Protein AF-A0A7S2QZK4-F1 (afdb_monomer_lite)

Foldseek 3Di:
DPPPQWDWDAFFLVRDIDIDGPVVDDDCQQCQLVQLVDPPPPQNVSSVNRSVVVLVVLLVVLVVPDDPVVLVVCPVVLPPQDDAPCQAQQNVVVVVVVVVVPDPDDPPPVPPPPPDDDDPDPPVRVPGPGPLNVLSVLVVVSQPLSVLLVCAQPSAQFWKWFQDPVSRHTWIWGFHHADPHLSATWTQTPVRDIDHRHRSSVTSMGGPPPDDDPVNPVPPPVVVVVVVVVVVVVVVVVVVVVVPDDDDPPPWDWDAPPVGHTDTDDD

pLDDT: mean 72.27, std 15.97, range [38.16, 94.12]

Sequence (267 aa):
KLNDEHRLVIFFGGRTFAWKLASDVFPFASFYSEAKKQSVFKSKNKYEAAIEEARAWCTARNLSKPQNPIVVRNIERLFKAPEPCMMCDKCATESVRRALDDRPQTRRNRVLAASKEPPPTAHPLLKSKCAQLKIIELARSGHIGAVLALRKANAVGQRVLVLWHTDAAFYSGTITSFDEHKFVFRVDYDDADVDAEFKPWEETVMLAQDVPSPEANAPSDLKKQHARAALEAQISKHAARRDYDAPPLEKTTMRHDAQGRPIKLHK

Structure (mmCIF, N/CA/C/O backbone):
data_AF-A0A7S2QZK4-F1
#
_entry.id   AF-A0A7S2QZK4-F1
#
loop_
_atom_site.group_PDB
_atom_site.id
_atom_site.type_symbol
_atom_site.label_atom_id
_atom_site.label_alt_id
_atom_site.label_comp_id
_atom_site.label_asym_id
_atom_site.label_entity_id
_atom_site.label_seq_id
_atom_site.pdbx_PDB_ins_code
_atom_site.Cartn_x
_atom_site.Cartn_y
_atom_site.Cartn_z
_atom_site.occupancy
_atom_site.B_iso_or_equiv
_atom_site.auth_seq_id
_atom_site.auth_comp_id
_atom_site.auth_asym_id
_atom_site.auth_atom_id
_atom_site.pdbx_PDB_model_num
ATOM 1 N N . LYS A 1 1 ? 7.794 -4.754 38.023 1.00 47.78 1 LYS A N 1
ATOM 2 C CA . LYS A 1 1 ? 7.580 -5.417 36.714 1.00 47.78 1 LYS A CA 1
ATOM 3 C C . LYS A 1 1 ? 6.322 -4.796 36.130 1.00 47.78 1 LYS A C 1
ATOM 5 O O . LYS A 1 1 ? 5.330 -4.799 36.843 1.00 47.78 1 LYS A O 1
ATOM 10 N N . LEU A 1 2 ? 6.370 -4.163 34.954 1.00 54.19 2 LEU A N 1
ATOM 11 C CA . LEU A 1 2 ? 5.123 -3.775 34.287 1.00 54.19 2 LEU A CA 1
ATOM 12 C C . LEU A 1 2 ? 4.384 -5.074 33.951 1.00 54.19 2 LEU A C 1
ATOM 14 O O . LEU A 1 2 ? 4.971 -5.932 33.299 1.00 54.19 2 LEU A O 1
ATOM 18 N N . ASN A 1 3 ? 3.168 -5.253 34.465 1.00 62.09 3 ASN A N 1
ATOM 19 C CA . ASN A 1 3 ? 2.327 -6.381 34.075 1.00 62.09 3 ASN A CA 1
ATOM 20 C C . ASN A 1 3 ? 1.944 -6.211 32.598 1.00 62.09 3 ASN A C 1
ATOM 22 O O . ASN A 1 3 ? 1.462 -5.144 32.217 1.00 62.09 3 ASN A O 1
ATOM 26 N N . ASP A 1 4 ? 2.096 -7.269 31.797 1.00 73.56 4 ASP A N 1
ATOM 27 C CA . ASP A 1 4 ? 1.698 -7.311 30.375 1.00 73.56 4 ASP A CA 1
ATOM 28 C C . ASP A 1 4 ? 0.183 -7.106 30.153 1.00 73.56 4 ASP A C 1
ATOM 30 O O . ASP A 1 4 ? -0.286 -6.962 29.024 1.00 73.56 4 ASP A O 1
ATOM 34 N N . GLU A 1 5 ? -0.589 -7.059 31.238 1.00 86.56 5 GLU A N 1
ATOM 35 C CA . GLU A 1 5 ? -2.031 -6.826 31.251 1.00 86.56 5 GLU A CA 1
ATOM 36 C C . GLU A 1 5 ? -2.418 -5.404 30.847 1.00 86.56 5 GLU A C 1
ATOM 38 O O . GLU A 1 5 ? -3.540 -5.206 30.393 1.00 86.56 5 GLU A O 1
ATOM 43 N N . HIS A 1 6 ? -1.530 -4.415 31.004 1.00 87.50 6 HIS A N 1
ATOM 44 C CA . HIS A 1 6 ? -1.838 -3.017 30.702 1.00 87.50 6 HIS A CA 1
ATOM 45 C C . HIS A 1 6 ? -0.888 -2.432 29.657 1.00 87.50 6 HIS A C 1
ATOM 47 O O . HIS A 1 6 ? 0.332 -2.558 29.734 1.00 87.50 6 HIS A O 1
ATOM 53 N N . ARG A 1 7 ? -1.460 -1.722 28.685 1.00 86.19 7 ARG A N 1
ATOM 54 C CA . ARG A 1 7 ? -0.743 -1.005 27.632 1.00 86.19 7 ARG A CA 1
ATOM 55 C C . ARG A 1 7 ? -0.966 0.492 27.793 1.00 86.19 7 ARG A C 1
ATOM 57 O O . ARG A 1 7 ? -2.096 0.947 27.974 1.00 86.19 7 ARG A O 1
ATOM 64 N N . LEU A 1 8 ? 0.116 1.261 27.704 1.00 87.69 8 LEU A N 1
ATOM 65 C CA . LEU A 1 8 ? 0.027 2.710 27.569 1.00 87.69 8 LEU A CA 1
ATOM 66 C C . LEU A 1 8 ? -0.458 3.026 26.152 1.00 87.69 8 LEU A C 1
ATOM 68 O O . LEU A 1 8 ? 0.229 2.717 25.176 1.00 87.69 8 LEU A O 1
ATOM 72 N N . VAL A 1 9 ? -1.638 3.628 26.043 1.00 88.81 9 VAL A N 1
ATOM 73 C CA . VAL A 1 9 ? -2.225 4.061 24.773 1.00 88.81 9 VAL A CA 1
ATOM 74 C C . VAL A 1 9 ? -2.196 5.577 24.664 1.00 88.81 9 VAL A C 1
ATOM 76 O O . VAL A 1 9 ? -2.309 6.286 25.664 1.00 88.81 9 VAL A O 1
ATOM 79 N N . ILE A 1 10 ? -2.062 6.065 23.434 1.00 87.50 10 ILE A N 1
ATOM 80 C CA . ILE A 1 10 ? -2.150 7.483 23.087 1.00 87.50 10 ILE A CA 1
ATOM 81 C C . ILE A 1 10 ? -3.422 7.662 22.261 1.00 87.50 10 ILE A C 1
ATOM 83 O O . ILE A 1 10 ? -3.629 6.949 21.280 1.00 87.50 10 ILE A O 1
ATOM 87 N N . PHE A 1 11 ? -4.273 8.602 22.656 1.00 88.50 11 PHE A N 1
ATOM 88 C CA . PHE A 1 11 ? -5.485 8.941 21.923 1.00 88.50 11 PHE A CA 1
ATOM 89 C C . PHE A 1 11 ? -5.183 10.004 20.869 1.00 88.50 11 PHE A C 1
ATOM 91 O O . PHE A 1 11 ? -4.791 11.133 21.183 1.00 88.50 11 PHE A O 1
ATOM 98 N N . PHE A 1 12 ? -5.411 9.647 19.609 1.00 87.38 12 PHE A N 1
ATOM 99 C CA . PHE A 1 12 ? -5.345 10.571 18.480 1.00 87.38 12 PHE A CA 1
ATOM 100 C C . PHE A 1 12 ? -6.456 11.635 18.561 1.00 87.38 12 PHE A C 1
ATOM 102 O O . PHE A 1 12 ? -7.476 11.443 19.227 1.00 87.38 12 PHE A O 1
ATOM 109 N N . GLY A 1 13 ? -6.240 12.804 17.958 1.00 80.56 13 GLY A N 1
ATOM 110 C CA . GLY A 1 13 ? -7.129 13.972 18.000 1.00 80.56 13 GLY A CA 1
ATOM 111 C C . GLY A 1 13 ? -7.105 14.771 19.312 1.00 80.56 13 GLY A C 1
A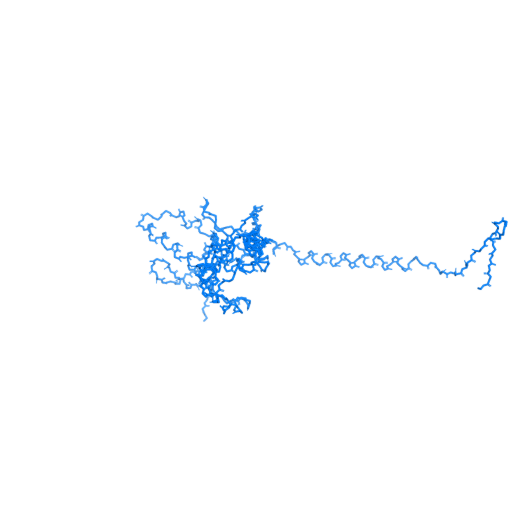TOM 112 O O . GLY A 1 13 ? -7.325 15.980 19.292 1.00 80.56 13 GLY A O 1
ATOM 113 N N . GLY A 1 14 ? -6.818 14.122 20.447 1.00 76.81 14 GLY A N 1
ATOM 114 C CA . GLY A 1 14 ? -6.693 14.763 21.766 1.00 76.81 14 GLY A CA 1
ATOM 115 C C . GLY A 1 14 ? -5.269 14.806 22.328 1.00 76.81 14 GLY A C 1
ATOM 116 O O . GLY A 1 14 ? -5.017 15.569 23.256 1.00 76.81 14 GLY A O 1
ATOM 117 N N . ARG A 1 15 ? -4.348 13.994 21.782 1.00 76.62 15 ARG A N 1
ATOM 118 C CA . ARG A 1 15 ? -2.959 13.811 22.257 1.00 76.62 15 ARG A CA 1
ATOM 119 C C . ARG A 1 15 ? -2.852 13.500 23.754 1.00 76.62 15 ARG A C 1
ATOM 121 O O . ARG A 1 15 ? -1.853 13.813 24.397 1.00 76.62 15 ARG A O 1
ATOM 128 N N . THR A 1 16 ? -3.881 12.874 24.311 1.00 87.44 16 THR A N 1
ATOM 129 C CA . THR A 1 16 ? -3.890 12.383 25.690 1.00 87.44 16 THR A CA 1
ATOM 130 C C . THR A 1 16 ? -3.376 10.949 25.736 1.00 87.44 16 THR A C 1
ATOM 132 O O . THR A 1 16 ? -3.320 10.263 24.716 1.00 87.44 16 THR A O 1
ATOM 135 N N . PHE A 1 17 ? -2.999 10.474 26.920 1.00 90.75 17 PHE A N 1
ATOM 136 C CA . PHE A 1 17 ? -2.561 9.098 27.128 1.00 90.75 17 PHE A CA 1
ATOM 137 C C . PHE A 1 17 ? -3.289 8.477 28.318 1.00 90.75 17 PHE A C 1
ATOM 139 O O . PHE A 1 17 ? -3.688 9.176 29.248 1.00 90.75 17 PHE A O 1
ATOM 146 N N . ALA A 1 18 ? -3.468 7.160 28.288 1.00 90.50 18 ALA A N 1
ATOM 147 C CA . ALA A 1 18 ? -4.000 6.404 29.415 1.00 90.50 18 ALA A CA 1
ATOM 148 C C . ALA A 1 18 ? -3.430 4.988 29.434 1.00 90.50 18 ALA A C 1
ATOM 150 O O . ALA A 1 18 ? -3.029 4.450 28.404 1.00 90.50 18 ALA A O 1
ATOM 151 N N . TRP A 1 19 ? -3.447 4.365 30.606 1.00 90.50 19 TRP A N 1
ATOM 152 C CA . TRP A 1 19 ? -3.245 2.927 30.722 1.00 90.50 19 TRP A CA 1
ATOM 153 C C . TRP A 1 19 ? -4.570 2.219 30.443 1.00 90.50 19 TRP A C 1
ATOM 155 O O . TRP A 1 19 ? -5.601 2.569 31.019 1.00 90.50 19 TRP A O 1
ATOM 165 N N . LYS A 1 20 ? -4.551 1.249 29.531 1.00 91.56 20 LYS A N 1
ATOM 166 C CA . LYS A 1 20 ? -5.703 0.412 29.181 1.00 91.56 20 LYS A CA 1
ATOM 167 C C . LYS A 1 20 ? -5.341 -1.053 29.302 1.00 91.56 20 LYS A C 1
ATOM 169 O O . LYS A 1 20 ? -4.180 -1.406 29.108 1.00 91.56 20 LYS A O 1
ATOM 174 N N . LEU A 1 21 ? -6.329 -1.888 29.606 1.00 89.38 21 LEU A N 1
ATOM 175 C CA . LEU A 1 21 ? -6.147 -3.331 29.565 1.00 89.38 21 LEU A CA 1
ATOM 176 C C . LEU A 1 21 ? -5.773 -3.754 28.145 1.00 89.38 21 LEU A C 1
ATOM 178 O O . LEU A 1 21 ? -6.307 -3.231 27.169 1.00 89.38 21 LEU A O 1
ATOM 182 N N . ALA A 1 22 ? -4.859 -4.710 28.022 1.00 85.69 22 ALA A N 1
ATOM 183 C CA . ALA A 1 22 ? -4.448 -5.254 26.737 1.00 85.69 22 ALA A CA 1
ATOM 184 C C . ALA A 1 22 ? -5.627 -5.895 25.981 1.00 85.69 22 ALA A C 1
ATOM 186 O O . ALA A 1 22 ? -5.617 -5.874 24.755 1.00 85.69 22 ALA A O 1
ATOM 187 N N . SER A 1 23 ? -6.640 -6.401 26.698 1.00 87.38 23 SER A N 1
ATOM 188 C CA . SER A 1 23 ? -7.898 -6.918 26.138 1.00 87.38 23 SER A CA 1
ATOM 189 C C . SER A 1 23 ? -8.760 -5.854 25.458 1.00 87.38 23 SER A C 1
ATOM 191 O O . SER A 1 23 ? -9.549 -6.185 24.582 1.00 87.38 23 SER A O 1
ATOM 193 N N . ASP A 1 24 ? -8.600 -4.588 25.845 1.00 85.69 24 ASP A N 1
ATOM 194 C CA . ASP A 1 24 ? -9.428 -3.471 25.375 1.00 85.69 24 ASP A CA 1
ATOM 195 C C . ASP A 1 24 ? -8.757 -2.709 24.220 1.00 85.69 24 ASP A C 1
ATOM 197 O O . ASP A 1 24 ? -9.240 -1.663 23.780 1.00 85.69 24 ASP A O 1
ATOM 201 N N . VAL A 1 25 ? -7.598 -3.188 23.756 1.00 86.31 25 VAL A N 1
ATOM 202 C CA . VAL A 1 25 ? -6.808 -2.563 22.695 1.00 86.31 25 VAL A CA 1
ATOM 203 C C . VAL A 1 25 ? -6.761 -3.495 21.497 1.00 86.31 25 VAL A C 1
ATOM 205 O O . VAL A 1 25 ? -6.154 -4.563 21.540 1.00 86.31 25 VAL A O 1
ATOM 208 N N . PHE A 1 26 ? -7.354 -3.047 20.397 1.00 83.50 26 PHE A N 1
ATOM 209 C CA . PHE A 1 26 ? -7.480 -3.842 19.185 1.00 83.50 26 PHE A CA 1
ATOM 210 C C . PHE A 1 26 ? -6.488 -3.406 18.096 1.00 83.50 26 PHE A C 1
ATOM 212 O O . PHE A 1 26 ? -6.128 -2.224 18.021 1.00 83.50 26 PHE A O 1
ATOM 219 N N . PRO A 1 27 ? -6.045 -4.326 17.216 1.00 82.38 27 PRO A N 1
ATOM 220 C CA . PRO A 1 27 ? -5.264 -3.967 16.037 1.00 82.38 27 PRO A CA 1
ATOM 221 C C . PRO A 1 27 ? -6.035 -3.001 15.129 1.00 82.38 27 PRO A C 1
ATOM 223 O O . PRO A 1 27 ? -7.123 -3.316 14.651 1.00 82.38 27 PRO A O 1
ATOM 226 N N . PHE A 1 28 ? -5.444 -1.833 14.854 1.00 83.31 28 PHE A N 1
ATOM 227 C CA . PHE A 1 28 ? -6.108 -0.757 14.107 1.00 83.31 28 PHE A CA 1
ATOM 228 C C . PHE A 1 28 ? -6.622 -1.197 12.729 1.00 83.31 28 PHE A C 1
ATOM 230 O O . PHE A 1 28 ? -7.760 -0.901 12.392 1.00 83.31 28 PHE A O 1
ATOM 237 N N . ALA A 1 29 ? -5.816 -1.928 11.950 1.00 78.88 29 ALA A N 1
ATOM 238 C CA . ALA A 1 29 ? -6.198 -2.341 10.598 1.00 78.88 29 ALA A CA 1
ATOM 239 C C . ALA A 1 29 ? -7.427 -3.269 10.584 1.00 78.88 29 ALA A C 1
ATOM 241 O O . ALA A 1 29 ? -8.330 -3.065 9.778 1.00 78.88 29 ALA A O 1
ATOM 242 N N . SER A 1 30 ? -7.495 -4.228 11.515 1.00 80.06 30 SER A N 1
ATOM 243 C CA . SER A 1 30 ? -8.608 -5.183 11.628 1.00 80.06 30 SER A CA 1
ATOM 244 C C . SER A 1 30 ? -9.933 -4.518 12.009 1.00 80.06 30 SER A C 1
ATOM 246 O O . SER A 1 30 ? -10.986 -4.972 11.581 1.00 80.06 30 SER A O 1
ATOM 248 N N . PHE A 1 31 ? -9.884 -3.433 12.785 1.00 82.19 31 PHE A N 1
ATOM 249 C CA . PHE A 1 31 ? -11.070 -2.743 13.311 1.00 82.19 31 PHE A CA 1
ATOM 250 C C . PHE A 1 31 ? -11.334 -1.385 12.647 1.00 82.19 31 PHE A C 1
ATOM 252 O O . PHE A 1 31 ? -12.205 -0.634 13.082 1.00 82.19 31 PHE A O 1
ATOM 259 N N . TYR A 1 32 ? -10.604 -1.048 11.581 1.00 82.81 32 TYR A N 1
ATOM 260 C CA . TYR A 1 32 ? -10.716 0.247 10.909 1.00 82.81 32 TYR A CA 1
ATOM 261 C C . TYR A 1 32 ? -12.119 0.494 10.328 1.00 82.81 32 TYR A C 1
ATOM 263 O O . TYR A 1 32 ? -12.663 1.593 10.465 1.00 82.81 32 TYR A O 1
ATOM 271 N N . SER A 1 33 ? -12.727 -0.534 9.730 1.00 81.31 33 SER A N 1
ATOM 272 C CA . SER A 1 33 ? -14.072 -0.449 9.150 1.00 81.31 33 SER A CA 1
ATOM 273 C C . SER A 1 33 ? -15.141 -0.232 10.222 1.00 81.31 33 SER A C 1
ATOM 275 O O . SER A 1 33 ? -16.041 0.590 10.045 1.00 81.31 33 SER A O 1
ATOM 277 N N . 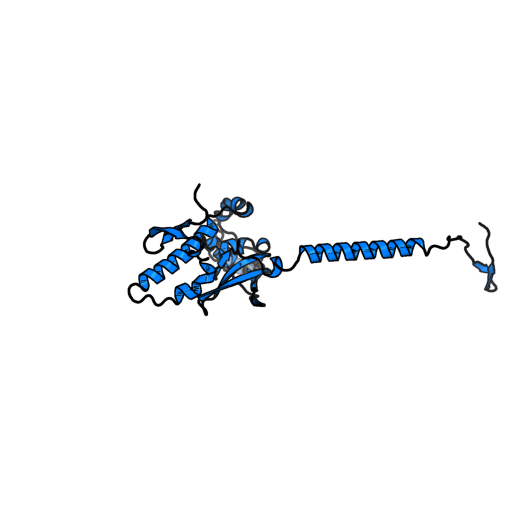GLU A 1 34 ? -15.022 -0.914 11.363 1.00 82.88 34 GLU A N 1
ATOM 278 C CA . GLU A 1 34 ? -15.908 -0.727 12.510 1.00 82.88 34 GLU A CA 1
ATOM 279 C C . GLU A 1 34 ? -15.729 0.666 13.115 1.00 82.88 34 GLU A C 1
ATOM 281 O O . GLU A 1 34 ? -16.718 1.363 13.334 1.00 82.88 34 GLU A O 1
ATOM 286 N N . ALA A 1 35 ? -14.484 1.124 13.283 1.00 82.00 35 ALA A N 1
ATOM 287 C CA . ALA A 1 35 ? -14.182 2.471 13.753 1.00 82.00 35 ALA A CA 1
ATOM 288 C C . ALA A 1 35 ? -14.828 3.539 12.854 1.00 82.00 35 ALA A C 1
ATOM 290 O O . ALA A 1 35 ? -15.474 4.450 13.358 1.00 82.00 35 ALA A O 1
ATOM 291 N N . LYS A 1 36 ? -14.758 3.411 11.522 1.00 81.62 36 LYS A N 1
ATOM 292 C CA . LYS A 1 36 ? -15.423 4.349 10.594 1.00 81.62 36 LYS A CA 1
ATOM 293 C C . LYS A 1 36 ? -16.956 4.334 10.686 1.00 81.62 36 LYS A C 1
ATOM 295 O O . LYS A 1 36 ? -17.576 5.343 10.358 1.00 81.62 36 LYS A O 1
ATOM 300 N N . LYS A 1 37 ? -17.566 3.229 11.126 1.00 82.56 37 LYS A N 1
ATOM 301 C CA . LYS A 1 37 ? -19.029 3.060 11.232 1.00 82.56 37 LYS A CA 1
ATOM 302 C C . LYS A 1 37 ? -19.609 3.518 12.575 1.00 82.56 37 LYS A C 1
ATOM 304 O O . LYS A 1 37 ? -20.829 3.616 12.693 1.00 82.56 37 LYS A O 1
ATOM 309 N N . GLN A 1 38 ? -18.774 3.814 13.573 1.00 79.88 38 GLN A N 1
ATOM 310 C CA . GLN A 1 38 ? -19.239 4.250 14.892 1.00 79.88 38 GLN A CA 1
ATOM 311 C C . GLN A 1 38 ? -20.069 5.542 14.801 1.00 79.88 38 GLN A C 1
ATOM 313 O O . GLN A 1 38 ? -19.626 6.566 14.274 1.00 79.88 38 GLN A O 1
ATOM 318 N N . SER A 1 39 ? -21.280 5.522 15.362 1.00 70.69 39 SER A N 1
ATOM 319 C CA . SER A 1 39 ? -22.182 6.677 15.372 1.00 70.69 39 SER A CA 1
ATOM 320 C C . SER A 1 39 ? -21.784 7.677 16.465 1.00 70.69 39 SER A C 1
ATOM 322 O O . SER A 1 39 ? -22.341 7.694 17.565 1.00 70.69 39 SER A O 1
ATOM 324 N N . VAL A 1 40 ? -20.795 8.526 16.181 1.00 75.38 40 VAL A N 1
ATOM 325 C CA . VAL A 1 40 ? -20.323 9.548 17.130 1.00 75.38 40 VAL A CA 1
ATOM 326 C C . VAL A 1 40 ? -21.081 10.861 16.919 1.00 75.38 40 VAL A C 1
ATOM 328 O O . VAL A 1 40 ? -20.673 11.716 16.140 1.00 75.38 40 VAL A O 1
ATOM 331 N N . PHE A 1 41 ? -22.194 11.045 17.631 1.00 62.59 41 PHE A N 1
ATOM 332 C CA . PHE A 1 41 ? -23.125 12.157 17.379 1.00 62.59 41 PHE A CA 1
ATOM 333 C C . PHE A 1 41 ? -22.603 13.553 17.761 1.00 62.59 41 PHE A C 1
ATOM 335 O O . PHE A 1 41 ? -22.906 14.525 17.078 1.00 62.59 41 PHE A O 1
ATOM 342 N N . LYS A 1 42 ? -21.819 13.687 18.841 1.00 73.50 42 LYS A N 1
ATOM 343 C CA . LYS A 1 42 ? -21.412 15.010 19.371 1.00 73.50 42 LYS A CA 1
ATOM 344 C C . LYS A 1 42 ? -20.057 15.513 18.864 1.00 73.50 42 LYS A C 1
ATOM 346 O O . LYS A 1 42 ? -19.788 16.707 18.917 1.00 73.50 42 LYS A O 1
ATOM 351 N N . SER A 1 43 ? -19.190 14.620 18.393 1.00 81.00 43 SER A N 1
ATOM 352 C CA . SER A 1 43 ? -17.800 14.948 18.042 1.00 81.00 43 SER A CA 1
ATOM 353 C C . SER A 1 43 ? -17.303 14.200 16.807 1.00 81.00 43 SER A C 1
ATOM 355 O O . SER A 1 43 ? -16.117 13.880 16.727 1.00 81.00 43 SER A O 1
ATOM 357 N N . LYS A 1 44 ? -18.197 13.944 15.840 1.00 83.75 44 LYS A N 1
ATOM 358 C CA . LYS A 1 44 ? -17.905 13.209 14.599 1.00 83.75 44 LYS A CA 1
ATOM 359 C C . LYS A 1 44 ? -16.618 13.677 13.920 1.00 83.75 44 LYS A C 1
ATOM 361 O O . LYS A 1 44 ? -15.707 12.882 13.755 1.00 83.75 44 LYS A O 1
ATOM 366 N N . ASN A 1 45 ? -16.488 14.976 13.648 1.00 84.38 45 ASN A N 1
ATOM 367 C CA . ASN A 1 45 ? -15.321 15.521 12.941 1.00 84.38 45 ASN A CA 1
ATOM 368 C C . ASN A 1 45 ? -14.005 15.302 13.706 1.00 84.38 45 ASN A C 1
ATOM 370 O O . ASN A 1 45 ? -12.975 15.020 13.103 1.00 84.38 45 ASN A O 1
ATOM 374 N N . LYS A 1 46 ? -14.027 15.412 15.044 1.00 86.19 46 LYS A N 1
ATOM 375 C CA . LYS A 1 46 ? -12.837 15.155 15.875 1.00 86.19 46 LYS A CA 1
ATOM 376 C C . LYS A 1 46 ? -12.474 13.673 15.880 1.00 86.19 46 LYS A C 1
ATOM 378 O O . LYS A 1 46 ? -11.297 13.337 15.863 1.00 86.19 46 LYS A O 1
ATOM 383 N N . TYR A 1 47 ? -13.480 12.804 15.907 1.00 88.31 47 TYR A N 1
ATOM 384 C CA . TYR A 1 47 ? -13.291 11.361 15.862 1.00 88.31 47 TYR A CA 1
ATOM 385 C C . TYR A 1 47 ? -12.774 10.898 14.495 1.00 88.31 47 TYR A C 1
ATOM 387 O O . TYR A 1 47 ? -11.812 10.141 14.427 1.00 88.31 47 TYR A O 1
ATOM 395 N N . GLU A 1 48 ? -13.331 11.426 13.405 1.00 87.19 48 GLU A N 1
ATOM 396 C CA . GLU A 1 48 ? -12.825 11.186 12.055 1.00 87.19 48 GLU A CA 1
ATOM 397 C C . GLU A 1 48 ? -11.381 11.667 11.920 1.00 87.19 48 GLU A C 1
ATOM 399 O O . GLU A 1 48 ? -10.535 10.883 11.504 1.00 87.19 48 GLU A O 1
ATOM 404 N N . ALA A 1 49 ? -11.060 12.887 12.366 1.00 87.50 49 ALA A N 1
ATOM 405 C CA . ALA A 1 49 ? -9.686 13.391 12.370 1.00 87.50 49 ALA A CA 1
ATOM 406 C C . ALA A 1 49 ? -8.731 12.508 13.194 1.00 87.50 49 ALA A C 1
ATOM 408 O O . ALA A 1 49 ? -7.598 12.282 12.777 1.00 87.50 49 ALA A O 1
ATOM 409 N N . ALA A 1 50 ? -9.187 11.960 14.325 1.00 89.50 50 ALA A N 1
ATOM 410 C CA . ALA A 1 50 ? -8.409 11.014 15.120 1.00 89.50 50 ALA A CA 1
ATOM 411 C C . ALA A 1 50 ? -8.153 9.694 14.372 1.00 89.50 50 ALA A C 1
ATOM 413 O O . ALA A 1 50 ? -7.052 9.155 14.459 1.00 89.50 50 ALA A O 1
ATOM 414 N N . ILE A 1 51 ? -9.126 9.184 13.607 1.00 88.00 51 ILE A N 1
ATOM 415 C CA . ILE A 1 51 ? -8.940 8.005 12.745 1.00 88.00 51 ILE A CA 1
ATOM 416 C C . ILE A 1 51 ? -7.928 8.302 11.629 1.00 88.00 51 ILE A C 1
ATOM 418 O O . ILE A 1 51 ? -7.061 7.472 11.355 1.00 88.00 51 ILE A O 1
ATOM 422 N N . GLU A 1 52 ? -8.017 9.473 10.992 1.00 86.25 52 GLU A N 1
ATOM 423 C CA . GLU A 1 52 ? -7.062 9.895 9.960 1.00 86.25 52 GLU A CA 1
ATOM 424 C C . GLU A 1 52 ? -5.638 10.017 10.533 1.00 86.25 52 GLU A C 1
ATOM 426 O O . GLU A 1 52 ? -4.686 9.511 9.939 1.00 86.25 52 GLU A O 1
ATOM 431 N N . GLU A 1 53 ? -5.489 10.627 11.715 1.00 86.62 53 GLU A N 1
ATOM 432 C CA . GLU A 1 53 ? -4.203 10.763 12.409 1.00 86.62 53 GLU A CA 1
ATOM 433 C C . GLU A 1 53 ? -3.648 9.395 12.834 1.00 86.62 53 GLU A C 1
ATOM 435 O O . GLU A 1 53 ? -2.463 9.129 12.630 1.00 86.62 53 GLU A O 1
ATOM 440 N N . ALA A 1 54 ? -4.496 8.492 13.338 1.00 85.69 54 ALA A N 1
ATOM 441 C CA . ALA A 1 54 ? -4.114 7.117 13.655 1.00 85.69 54 ALA A CA 1
ATOM 442 C C . ALA A 1 54 ? -3.600 6.376 12.416 1.00 85.69 54 ALA A C 1
ATOM 444 O O . ALA A 1 54 ? -2.557 5.718 12.470 1.00 85.69 54 ALA A O 1
ATOM 445 N N . ARG A 1 55 ? -4.283 6.529 11.273 1.00 83.38 55 ARG A N 1
ATOM 446 C CA . ARG A 1 55 ? -3.847 5.940 10.003 1.00 83.38 55 ARG A CA 1
ATOM 447 C C . ARG A 1 55 ? -2.499 6.507 9.574 1.00 83.38 55 ARG A C 1
ATOM 449 O O . ARG A 1 55 ? -1.587 5.738 9.284 1.00 83.38 55 ARG A O 1
ATOM 456 N N . ALA A 1 56 ? -2.353 7.831 9.577 1.00 78.12 56 ALA A N 1
ATOM 457 C CA . ALA A 1 56 ? -1.100 8.494 9.228 1.00 78.12 56 ALA A CA 1
ATOM 458 C C . ALA A 1 56 ? 0.051 8.053 10.149 1.00 78.12 56 ALA A C 1
ATOM 460 O O . ALA A 1 56 ? 1.161 7.800 9.682 1.00 78.12 56 ALA A O 1
ATOM 461 N N . TRP A 1 57 ? -0.219 7.886 11.445 1.00 76.50 57 TRP A N 1
ATOM 462 C CA . TRP A 1 57 ? 0.757 7.409 12.419 1.00 76.50 57 TRP A CA 1
ATOM 463 C C . TRP A 1 57 ? 1.142 5.944 12.201 1.00 76.50 57 TRP A C 1
ATOM 465 O O . TRP A 1 57 ? 2.324 5.609 12.251 1.00 76.50 57 TRP A O 1
ATOM 475 N N . CYS A 1 58 ? 0.181 5.066 11.906 1.00 71.62 58 CYS A N 1
ATOM 476 C CA . CYS A 1 58 ? 0.450 3.684 11.511 1.00 71.62 58 CYS A CA 1
ATOM 477 C C . CYS A 1 58 ? 1.335 3.628 10.260 1.00 71.62 58 CYS A C 1
ATOM 479 O O . CYS A 1 58 ? 2.298 2.857 10.219 1.00 71.62 58 CYS A O 1
ATOM 481 N N . THR A 1 59 ? 1.063 4.494 9.284 1.00 66.25 59 THR A N 1
ATOM 482 C CA . THR A 1 59 ? 1.897 4.641 8.093 1.00 66.25 59 THR A CA 1
ATOM 483 C C . THR A 1 59 ? 3.315 5.095 8.473 1.00 66.25 59 THR A C 1
ATOM 485 O O . THR A 1 59 ? 4.302 4.459 8.113 1.00 66.25 59 THR A O 1
ATOM 488 N N . ALA A 1 60 ? 3.452 6.133 9.296 1.00 63.84 60 ALA A N 1
ATOM 489 C CA . ALA A 1 60 ? 4.754 6.651 9.714 1.00 63.84 60 ALA A CA 1
ATOM 490 C C . ALA A 1 60 ? 5.566 5.658 10.570 1.00 63.84 60 ALA A C 1
ATOM 492 O O . ALA A 1 60 ? 6.778 5.534 10.408 1.00 63.84 60 ALA A O 1
ATOM 493 N N . ARG A 1 61 ? 4.926 4.904 11.468 1.00 60.75 61 ARG A N 1
ATOM 494 C CA . ARG A 1 61 ? 5.605 3.934 12.342 1.00 60.75 61 ARG A CA 1
ATOM 495 C C . ARG A 1 61 ? 6.120 2.712 11.588 1.00 60.75 61 ARG A C 1
ATOM 497 O O . ARG A 1 61 ? 7.158 2.162 11.951 1.00 60.75 61 ARG A O 1
ATOM 504 N N . ASN A 1 62 ? 5.441 2.309 10.519 1.00 54.56 62 ASN A N 1
ATOM 505 C CA . ASN A 1 62 ? 5.962 1.292 9.607 1.00 54.56 62 ASN A CA 1
ATOM 506 C C . ASN A 1 62 ? 7.235 1.762 8.875 1.00 54.56 62 ASN A C 1
ATOM 508 O O . ASN A 1 62 ? 8.017 0.920 8.442 1.00 54.56 62 ASN A O 1
ATOM 512 N N . LEU A 1 63 ? 7.476 3.077 8.782 1.00 50.53 63 LEU A N 1
ATOM 513 C CA . LEU A 1 63 ? 8.743 3.638 8.296 1.00 50.53 63 LEU A CA 1
ATOM 514 C C . LEU A 1 63 ? 9.826 3.691 9.390 1.00 50.53 63 LEU A C 1
ATOM 516 O O . LEU A 1 63 ? 11.007 3.637 9.055 1.00 50.53 63 LEU A O 1
ATOM 520 N N . SER A 1 64 ? 9.446 3.821 10.673 1.00 42.06 64 SER A N 1
ATOM 521 C CA . SER A 1 64 ? 10.374 4.064 11.794 1.00 42.06 64 SER A CA 1
ATOM 522 C C . SER A 1 64 ? 10.756 2.838 12.637 1.00 42.06 64 SER A C 1
ATOM 524 O O . SER A 1 64 ? 11.770 2.882 13.334 1.00 42.06 64 SER A O 1
ATOM 526 N N . LYS A 1 65 ? 9.995 1.733 12.597 1.00 45.25 65 LYS A N 1
ATOM 527 C CA . LYS A 1 65 ? 10.418 0.451 13.198 1.00 45.25 65 LYS A CA 1
ATOM 528 C C . LYS A 1 65 ? 11.671 -0.088 12.484 1.00 45.25 65 LYS A C 1
ATOM 530 O O . LYS A 1 65 ? 11.808 0.128 11.279 1.00 45.25 65 LYS A O 1
ATOM 535 N N . PRO A 1 66 ? 12.583 -0.782 13.201 1.00 39.09 66 PRO A N 1
ATOM 536 C CA . PRO A 1 66 ? 13.909 -1.093 12.698 1.00 39.09 66 PRO A CA 1
ATOM 537 C C . PRO A 1 66 ? 13.798 -1.888 11.408 1.00 39.09 66 PRO A C 1
ATOM 539 O O . PRO A 1 66 ? 13.220 -2.970 11.317 1.00 39.09 66 PRO A O 1
ATOM 542 N N . GLN A 1 67 ? 14.354 -1.246 10.402 1.00 44.06 67 GLN A N 1
ATOM 543 C CA . GLN A 1 67 ? 14.573 -1.727 9.070 1.00 44.06 67 GLN A CA 1
ATOM 544 C C . GLN A 1 67 ? 15.201 -3.121 9.123 1.00 44.06 67 GLN A C 1
ATOM 546 O O . GLN A 1 67 ? 16.274 -3.315 9.690 1.00 44.06 67 GLN A O 1
ATOM 551 N N . ASN A 1 68 ? 14.572 -4.077 8.439 1.00 42.19 68 ASN A N 1
ATOM 552 C CA . ASN A 1 68 ? 15.314 -5.176 7.830 1.00 42.19 68 ASN A CA 1
ATOM 553 C C . ASN A 1 68 ? 16.580 -4.538 7.194 1.00 42.19 68 ASN A C 1
ATOM 555 O O . ASN A 1 68 ? 16.402 -3.537 6.487 1.00 42.19 68 ASN A O 1
ATOM 559 N N . PRO A 1 69 ? 17.824 -4.993 7.466 1.00 44.81 69 PRO A N 1
ATOM 560 C CA . PRO A 1 69 ? 19.093 -4.276 7.188 1.00 44.81 69 PRO A CA 1
ATOM 561 C C . PRO A 1 69 ? 19.289 -3.768 5.744 1.00 44.81 69 PRO A C 1
ATOM 563 O O . PRO A 1 69 ? 20.201 -3.000 5.444 1.00 44.81 69 PRO A O 1
ATOM 566 N N . ILE A 1 70 ? 18.406 -4.181 4.844 1.00 43.44 70 ILE A N 1
ATOM 567 C CA . ILE A 1 70 ? 18.275 -3.772 3.451 1.00 43.44 70 ILE A CA 1
ATOM 568 C C . ILE A 1 70 ? 17.722 -2.339 3.300 1.00 43.44 70 ILE A C 1
ATOM 570 O O . ILE A 1 70 ? 18.134 -1.636 2.380 1.00 43.44 70 ILE A O 1
ATOM 574 N N . VAL A 1 71 ? 16.838 -1.866 4.190 1.00 46.84 71 VAL A N 1
ATOM 575 C CA . VAL A 1 71 ? 16.289 -0.493 4.118 1.00 46.84 71 VAL A CA 1
ATOM 576 C C . VAL A 1 71 ? 17.294 0.537 4.675 1.00 46.84 71 VAL A C 1
ATOM 578 O O . VAL A 1 71 ? 17.340 1.658 4.175 1.00 46.84 71 VAL A O 1
ATOM 581 N N . VAL A 1 72 ? 18.184 0.134 5.599 1.00 48.16 72 VAL A N 1
ATOM 582 C CA . VAL A 1 72 ? 19.264 0.999 6.139 1.00 48.16 72 VAL A CA 1
ATOM 583 C C . VAL A 1 72 ? 20.315 1.285 5.071 1.00 48.16 72 VAL A C 1
ATOM 585 O O . VAL A 1 72 ? 20.803 2.405 4.943 1.00 48.16 72 VAL A O 1
ATOM 588 N N . ARG A 1 73 ? 20.645 0.279 4.253 1.00 47.94 73 ARG A N 1
ATOM 589 C CA . ARG A 1 73 ? 21.758 0.348 3.295 1.00 47.94 73 ARG A CA 1
ATOM 590 C C . ARG A 1 73 ? 21.542 1.275 2.094 1.00 47.94 73 ARG A C 1
ATOM 592 O O . ARG A 1 73 ? 22.472 1.426 1.311 1.00 47.94 73 ARG A O 1
ATOM 599 N N . ASN A 1 74 ? 20.374 1.896 1.917 1.00 50.19 74 ASN A N 1
ATOM 600 C CA . ASN A 1 74 ? 20.075 2.660 0.695 1.00 50.19 74 ASN A CA 1
ATOM 601 C C . ASN A 1 74 ? 19.465 4.052 0.903 1.00 50.19 74 ASN A C 1
ATOM 603 O O . ASN A 1 74 ? 18.947 4.637 -0.049 1.00 50.19 74 ASN A O 1
ATOM 607 N N . ILE A 1 75 ? 19.581 4.633 2.096 1.00 50.44 75 ILE A N 1
ATOM 608 C CA . ILE A 1 75 ? 19.131 6.012 2.333 1.00 50.44 75 ILE A CA 1
ATOM 609 C C . ILE A 1 75 ? 19.968 7.020 1.515 1.00 50.44 75 ILE A C 1
ATOM 611 O O . ILE A 1 75 ? 19.410 7.915 0.888 1.00 50.44 75 ILE A O 1
ATOM 615 N N . GLU A 1 76 ? 21.285 6.831 1.387 1.00 50.56 76 GLU A N 1
ATOM 616 C CA . GLU A 1 76 ? 22.136 7.730 0.582 1.00 50.56 76 GLU A CA 1
ATOM 617 C C . GLU A 1 76 ? 21.797 7.713 -0.916 1.00 50.56 76 GLU A C 1
ATOM 619 O O . GLU A 1 76 ? 21.846 8.747 -1.583 1.00 50.56 76 GLU A O 1
ATOM 624 N N . ARG A 1 77 ? 21.417 6.550 -1.468 1.00 55.66 77 ARG A N 1
ATOM 625 C CA . ARG A 1 77 ? 20.998 6.443 -2.876 1.00 55.66 77 ARG A CA 1
ATOM 626 C C . ARG A 1 77 ? 19.624 7.060 -3.109 1.00 55.66 77 ARG A C 1
ATOM 628 O O . ARG A 1 77 ? 19.403 7.630 -4.172 1.00 55.66 77 ARG A O 1
ATOM 635 N N . LEU A 1 78 ? 18.738 7.000 -2.114 1.00 55.97 78 LEU A N 1
ATOM 636 C CA . LEU A 1 78 ? 17.439 7.667 -2.152 1.00 55.97 78 LEU A CA 1
ATOM 637 C C . LEU A 1 78 ? 17.569 9.189 -2.244 1.00 55.97 78 LEU A C 1
ATOM 639 O O . LEU A 1 78 ? 16.675 9.796 -2.817 1.00 55.97 78 LEU A O 1
ATOM 643 N N . PHE A 1 79 ? 18.652 9.810 -1.770 1.00 61.09 79 PHE A N 1
ATOM 644 C CA . PHE A 1 79 ? 18.854 11.266 -1.859 1.00 61.09 79 PHE A CA 1
ATOM 645 C C . PHE A 1 79 ? 19.599 11.744 -3.118 1.00 61.09 79 PHE A C 1
ATOM 647 O O . PHE A 1 79 ? 19.591 12.941 -3.403 1.00 61.09 79 PHE A O 1
ATOM 654 N N . LYS A 1 80 ? 20.193 10.845 -3.915 1.00 69.62 80 LYS A N 1
ATOM 655 C CA . LYS A 1 80 ? 20.796 11.207 -5.214 1.00 69.62 80 LYS A CA 1
ATOM 656 C C . LYS A 1 80 ? 19.724 11.602 -6.226 1.00 69.62 80 LYS A C 1
ATOM 658 O O . LYS A 1 80 ? 18.592 11.139 -6.134 1.00 69.62 80 LYS A O 1
ATOM 663 N N . ALA A 1 81 ? 20.059 12.445 -7.204 1.00 69.25 81 ALA A N 1
ATOM 664 C CA . ALA A 1 81 ? 19.114 12.807 -8.262 1.00 69.25 81 ALA A CA 1
ATOM 665 C C . ALA A 1 81 ? 18.513 11.531 -8.897 1.00 69.25 81 ALA A C 1
ATOM 667 O O . ALA A 1 81 ? 19.268 10.621 -9.240 1.00 69.25 81 ALA A O 1
ATOM 668 N N . PRO A 1 82 ? 17.175 11.412 -8.981 1.00 72.62 82 PRO A N 1
ATOM 669 C CA . PRO A 1 82 ? 16.545 10.179 -9.423 1.00 72.62 82 PRO A CA 1
ATOM 670 C C . PRO A 1 82 ? 16.793 9.975 -10.920 1.00 72.62 82 PRO A C 1
ATOM 672 O O . PRO A 1 82 ? 16.484 10.841 -11.739 1.00 72.62 82 PRO A O 1
ATOM 675 N N . GLU A 1 83 ? 17.348 8.819 -11.269 1.00 77.38 83 GLU A N 1
ATOM 676 C CA . GLU A 1 83 ? 17.579 8.422 -12.656 1.00 77.38 83 GLU A CA 1
ATOM 677 C C . GLU A 1 83 ? 16.404 7.580 -13.190 1.00 77.38 83 GLU A C 1
ATOM 679 O O . GLU A 1 83 ? 15.762 6.840 -12.428 1.00 77.38 83 GLU A O 1
ATOM 684 N N . PRO A 1 84 ? 16.080 7.687 -14.494 1.00 79.19 84 PRO A N 1
ATOM 685 C CA . PRO A 1 84 ? 15.057 6.870 -15.130 1.00 79.19 84 PRO A CA 1
ATOM 686 C C . PRO A 1 84 ? 15.426 5.391 -15.032 1.00 79.19 84 PRO A C 1
ATOM 688 O O . PRO A 1 84 ? 16.593 5.021 -15.090 1.00 79.19 84 PRO A O 1
ATOM 691 N N . CYS A 1 85 ? 14.419 4.522 -14.941 1.00 82.56 85 CYS A N 1
ATOM 692 C CA . CYS A 1 85 ? 14.655 3.083 -14.802 1.00 82.56 85 CYS A CA 1
ATOM 693 C C . CYS A 1 85 ? 15.274 2.422 -16.044 1.00 82.56 85 CYS A C 1
ATOM 695 O O . CYS A 1 85 ? 15.735 1.292 -15.948 1.00 82.56 85 CYS A O 1
ATOM 697 N N . MET A 1 86 ? 15.241 3.099 -17.200 1.00 80.38 86 MET A N 1
ATOM 698 C CA . MET A 1 86 ? 15.710 2.638 -18.517 1.00 80.38 86 MET A CA 1
ATOM 699 C C . MET A 1 86 ? 15.007 1.395 -19.099 1.00 80.38 86 MET A C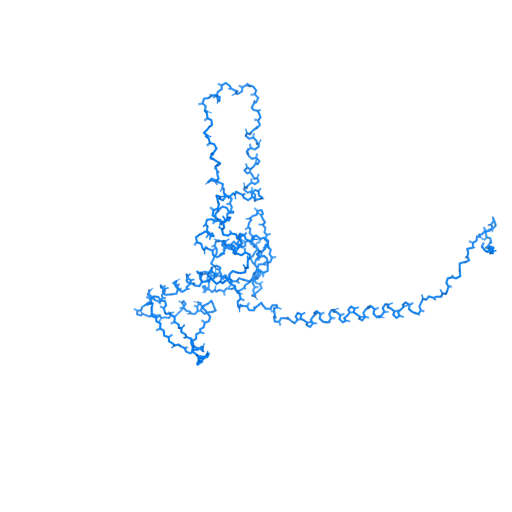 1
ATOM 701 O O . MET A 1 86 ? 15.067 1.201 -20.307 1.00 80.38 86 MET A O 1
ATOM 705 N N . MET A 1 87 ? 14.282 0.624 -18.287 1.00 82.25 87 MET A N 1
ATOM 706 C CA . MET A 1 87 ? 13.655 -0.650 -18.669 1.00 82.25 87 MET A CA 1
ATOM 707 C C . MET A 1 87 ? 12.143 -0.558 -18.909 1.00 82.25 87 MET A C 1
ATOM 709 O O . MET A 1 87 ? 11.589 -1.371 -19.649 1.00 82.25 87 MET A O 1
ATOM 713 N N . CYS A 1 88 ? 11.460 0.420 -18.302 1.00 83.06 88 CYS A N 1
ATOM 714 C CA . CYS A 1 88 ? 10.017 0.564 -18.482 1.00 83.06 88 CYS A CA 1
ATOM 715 C C . CYS A 1 88 ? 9.668 1.007 -19.901 1.00 83.06 88 CYS A C 1
ATOM 717 O O . CYS A 1 88 ? 10.455 1.707 -20.546 1.00 83.06 88 CYS A O 1
ATOM 719 N N . ASP A 1 89 ? 8.451 0.702 -20.352 1.00 84.25 89 ASP A N 1
ATOM 720 C CA . ASP A 1 89 ? 7.992 1.016 -21.713 1.00 84.25 89 ASP A CA 1
ATOM 721 C C . ASP A 1 89 ? 8.180 2.497 -22.063 1.00 84.25 89 ASP A C 1
ATOM 723 O O . ASP A 1 89 ? 8.536 2.857 -23.186 1.00 84.25 89 ASP A O 1
ATOM 727 N N . LYS A 1 90 ? 7.992 3.388 -21.079 1.00 86.06 90 LYS A N 1
ATOM 728 C CA . LYS A 1 90 ? 8.194 4.834 -21.255 1.00 86.06 90 LYS A CA 1
ATOM 729 C C . LYS A 1 90 ? 9.662 5.191 -21.464 1.00 86.06 90 LYS A C 1
ATOM 731 O O . LYS A 1 90 ? 9.959 6.027 -22.311 1.00 86.06 90 LYS A O 1
ATOM 736 N N . CYS A 1 91 ? 10.569 4.576 -20.709 1.00 84.38 91 CYS A N 1
ATOM 737 C CA . CYS A 1 91 ? 12.002 4.795 -20.871 1.00 84.38 91 CYS A CA 1
ATOM 738 C C . CYS A 1 91 ? 12.525 4.184 -22.174 1.00 84.38 91 CYS A C 1
ATOM 740 O O . CYS A 1 91 ? 13.305 4.839 -22.861 1.00 84.38 91 CYS A O 1
ATOM 742 N N . ALA A 1 92 ? 12.053 2.991 -22.538 1.00 83.56 92 ALA A N 1
ATOM 743 C CA . ALA A 1 92 ? 12.394 2.332 -23.793 1.00 83.56 92 ALA A CA 1
ATOM 744 C C . ALA A 1 92 ? 11.900 3.131 -25.013 1.00 83.56 92 ALA A C 1
ATOM 746 O O . ALA A 1 92 ? 12.632 3.330 -25.975 1.00 83.56 92 ALA A O 1
ATOM 747 N N . THR A 1 93 ? 10.680 3.673 -24.961 1.00 83.50 93 THR A N 1
ATOM 748 C CA . THR A 1 93 ? 10.158 4.522 -26.047 1.00 83.50 93 THR A CA 1
ATOM 749 C C . THR A 1 93 ? 10.960 5.822 -26.177 1.00 83.50 93 THR A C 1
ATOM 751 O O . THR A 1 93 ? 11.285 6.254 -27.282 1.00 83.50 93 THR A O 1
ATOM 754 N N . GLU A 1 94 ? 11.308 6.453 -25.052 1.00 82.19 94 GLU A N 1
ATOM 755 C CA . GLU A 1 94 ? 12.067 7.707 -25.048 1.00 82.19 94 GLU A CA 1
ATOM 756 C C . GLU A 1 94 ? 13.517 7.515 -25.520 1.00 82.19 94 GLU A C 1
ATOM 758 O O . GLU A 1 94 ? 14.055 8.393 -26.195 1.00 82.19 94 GLU A O 1
ATOM 763 N N . SER A 1 95 ? 14.151 6.376 -25.220 1.00 79.06 95 SER A N 1
ATOM 764 C CA . SER A 1 95 ? 15.495 6.065 -25.723 1.00 79.06 95 SER A CA 1
ATOM 765 C C . SER A 1 95 ? 15.499 5.852 -27.239 1.00 79.06 95 SER A C 1
ATOM 767 O O . SER A 1 95 ? 16.363 6.403 -27.921 1.00 79.06 95 SER A O 1
ATOM 769 N N . VAL A 1 96 ? 14.495 5.155 -27.784 1.00 78.44 96 VAL A N 1
ATOM 770 C CA . VAL A 1 96 ? 14.306 5.011 -29.238 1.00 78.44 96 VAL A CA 1
ATOM 771 C C . VAL A 1 96 ? 14.091 6.372 -29.899 1.00 78.44 96 VAL A C 1
ATOM 773 O O . VAL A 1 96 ? 14.718 6.661 -30.917 1.00 78.44 96 VAL A O 1
ATOM 776 N N . ARG A 1 97 ? 13.259 7.242 -29.310 1.00 77.62 97 ARG A N 1
ATOM 777 C CA . ARG A 1 97 ? 13.008 8.593 -29.835 1.00 77.62 97 ARG A CA 1
ATOM 778 C C . ARG A 1 97 ? 14.295 9.417 -29.923 1.00 77.62 97 ARG A C 1
ATOM 780 O O . ARG A 1 97 ? 14.574 9.992 -30.968 1.00 77.62 97 ARG A O 1
ATOM 787 N N . ARG A 1 98 ? 15.116 9.402 -28.869 1.00 75.31 98 ARG A N 1
ATOM 788 C CA . ARG A 1 98 ? 16.422 10.085 -28.857 1.00 75.31 98 ARG A CA 1
ATOM 789 C C . ARG A 1 98 ? 17.377 9.533 -29.914 1.00 75.31 98 ARG A C 1
ATOM 791 O O . ARG A 1 98 ? 18.008 10.308 -30.616 1.00 75.31 98 ARG A O 1
ATOM 798 N N . ALA A 1 99 ? 17.430 8.213 -30.082 1.00 75.56 99 ALA A N 1
ATOM 799 C CA . ALA A 1 99 ? 18.269 7.585 -31.102 1.00 75.56 99 ALA A CA 1
ATOM 800 C C . ALA A 1 99 ? 17.837 7.928 -32.543 1.00 75.56 99 ALA A C 1
ATOM 802 O O . ALA A 1 99 ? 18.668 7.927 -33.451 1.00 75.56 99 ALA A O 1
ATOM 803 N N . LEU A 1 100 ? 16.548 8.206 -32.773 1.00 73.12 100 LEU A N 1
ATOM 804 C CA . LEU A 1 100 ? 16.052 8.703 -34.060 1.00 73.12 100 LEU A CA 1
ATOM 805 C C . LEU A 1 100 ? 16.423 10.175 -34.285 1.00 73.12 100 LEU A C 1
ATOM 807 O O . LEU A 1 100 ? 16.825 10.517 -35.397 1.00 73.12 100 LEU A O 1
ATOM 811 N N . ASP A 1 101 ? 16.325 11.007 -33.245 1.00 72.50 101 ASP A N 1
ATOM 812 C CA . ASP A 1 101 ? 16.684 12.431 -33.290 1.00 72.50 101 ASP A CA 1
ATOM 813 C C . ASP A 1 101 ? 18.204 12.641 -33.499 1.00 72.50 101 ASP A C 1
ATOM 815 O O . ASP A 1 101 ? 18.602 13.565 -34.208 1.00 72.50 101 ASP A O 1
ATOM 819 N N . ASP A 1 102 ? 19.049 11.745 -32.968 1.00 68.19 102 ASP A N 1
ATOM 820 C CA . ASP A 1 102 ? 20.519 11.770 -33.105 1.00 68.19 102 ASP A CA 1
ATOM 821 C C . ASP A 1 102 ? 21.043 11.209 -34.444 1.00 68.19 102 ASP A C 1
ATOM 823 O O . ASP A 1 102 ? 22.257 11.177 -34.684 1.00 68.19 102 ASP A O 1
ATOM 827 N N . ARG A 1 103 ? 20.166 10.767 -35.361 1.00 67.31 103 ARG A N 1
ATOM 828 C CA . ARG A 1 103 ? 20.616 10.344 -36.696 1.00 67.31 103 ARG A CA 1
ATOM 829 C C . ARG A 1 103 ? 21.240 11.538 -37.427 1.00 67.31 103 ARG A C 1
ATOM 831 O O . ARG A 1 103 ? 20.613 12.596 -37.503 1.00 67.31 103 ARG A O 1
ATOM 838 N N . PRO A 1 104 ? 22.440 11.387 -38.022 1.00 59.31 104 PRO A N 1
ATOM 839 C CA . PRO A 1 104 ? 23.115 12.490 -38.688 1.00 59.31 104 PRO A CA 1
ATOM 840 C C . PRO A 1 104 ? 22.217 13.044 -39.793 1.00 59.31 104 PRO A C 1
ATOM 842 O O . PRO A 1 104 ? 21.915 12.362 -40.776 1.00 59.31 104 PRO A O 1
ATOM 845 N N . GLN A 1 105 ? 21.775 14.292 -39.619 1.00 58.03 105 GLN A N 1
ATOM 846 C CA . GLN A 1 105 ? 21.011 14.999 -40.635 1.00 58.03 105 GLN A CA 1
ATOM 847 C C . GLN A 1 105 ? 21.820 15.001 -41.932 1.00 58.03 105 GLN A C 1
ATOM 849 O O . GLN A 1 105 ? 22.974 15.437 -41.973 1.00 58.03 105 GLN A O 1
ATOM 854 N N . THR A 1 106 ? 21.218 14.498 -43.009 1.00 58.12 106 THR A N 1
ATOM 855 C CA . THR A 1 106 ? 21.833 14.582 -44.334 1.00 58.12 106 THR A CA 1
ATOM 856 C C . THR A 1 106 ? 22.169 16.046 -44.654 1.00 58.12 106 THR A C 1
ATOM 858 O O . THR A 1 106 ? 21.446 16.969 -44.268 1.00 58.12 106 THR A O 1
ATOM 861 N N . ARG A 1 107 ? 23.297 16.265 -45.349 1.00 54.59 107 ARG A N 1
ATOM 862 C CA . ARG A 1 107 ? 23.945 17.577 -45.586 1.00 54.59 107 ARG A CA 1
ATOM 863 C C . ARG A 1 107 ? 23.023 18.721 -46.046 1.00 54.59 107 ARG A C 1
ATOM 865 O O . ARG A 1 107 ? 23.423 19.873 -45.917 1.00 54.59 107 ARG A O 1
ATOM 872 N N . ARG A 1 108 ? 21.825 18.442 -46.569 1.00 52.06 108 ARG A N 1
ATOM 873 C CA . ARG A 1 108 ? 20.880 19.458 -47.061 1.00 52.06 108 ARG A CA 1
ATOM 874 C C . ARG A 1 108 ? 20.191 20.284 -45.966 1.00 52.06 108 ARG A C 1
ATOM 876 O O . ARG A 1 108 ? 19.812 21.409 -46.258 1.00 52.06 108 ARG A O 1
ATOM 883 N N . ASN A 1 109 ? 20.104 19.806 -44.720 1.00 53.03 109 ASN A N 1
ATOM 884 C CA . ASN A 1 109 ? 19.400 20.530 -43.642 1.00 53.03 109 ASN A CA 1
ATOM 885 C C . ASN A 1 109 ? 20.316 21.314 -42.683 1.00 53.03 109 ASN A C 1
ATOM 887 O O . ASN A 1 109 ? 19.835 21.987 -41.774 1.00 53.03 109 ASN A O 1
ATOM 891 N N . ARG A 1 110 ? 21.638 21.284 -42.896 1.00 50.53 110 ARG A N 1
ATOM 892 C CA . ARG A 1 110 ? 22.628 21.861 -41.967 1.00 50.53 110 ARG A CA 1
ATOM 893 C C . ARG A 1 110 ? 22.630 23.396 -41.913 1.00 50.53 110 ARG A C 1
ATOM 895 O O . ARG A 1 110 ? 23.144 23.963 -40.957 1.00 50.53 110 ARG A O 1
ATOM 902 N N . VAL A 1 111 ? 22.065 24.069 -42.916 1.00 52.41 111 VAL A N 1
ATOM 903 C CA . VAL A 1 111 ? 22.179 25.533 -43.068 1.00 52.41 111 VAL A CA 1
ATOM 904 C C . VAL A 1 111 ? 21.169 26.308 -42.203 1.00 52.41 111 VAL A C 1
ATOM 906 O O . VAL A 1 111 ? 21.395 27.477 -41.921 1.00 52.41 111 VAL A O 1
ATOM 909 N N . LEU A 1 112 ? 20.108 25.668 -41.695 1.00 53.41 112 LEU A N 1
ATOM 910 C CA . LEU A 1 112 ? 19.075 26.340 -40.880 1.00 53.41 112 LEU A CA 1
ATOM 911 C C . LEU A 1 112 ? 19.161 26.055 -39.368 1.00 53.41 112 LEU A C 1
ATOM 913 O O . LEU A 1 112 ? 18.462 26.695 -38.590 1.00 53.41 112 LEU A O 1
ATOM 917 N N . ALA A 1 113 ? 20.007 25.116 -38.931 1.00 51.22 113 ALA A N 1
ATOM 918 C CA . ALA A 1 113 ? 20.074 24.677 -37.529 1.00 51.22 113 ALA A CA 1
ATOM 919 C C . ALA A 1 113 ? 21.253 25.269 -36.727 1.00 51.22 113 ALA A C 1
ATOM 921 O O . ALA A 1 113 ? 21.388 24.992 -35.539 1.00 51.22 113 ALA A O 1
ATOM 922 N N . ALA A 1 114 ? 22.106 26.089 -37.350 1.00 48.00 114 ALA A N 1
ATOM 923 C CA . ALA A 1 114 ? 23.353 26.586 -36.758 1.00 48.00 114 ALA A CA 1
ATOM 924 C C . ALA A 1 114 ? 23.188 27.742 -35.742 1.00 48.00 114 ALA A C 1
ATOM 926 O O . ALA A 1 114 ? 24.183 28.309 -35.306 1.00 48.00 114 ALA A O 1
ATOM 927 N N . SER A 1 115 ? 21.960 28.103 -35.353 1.00 48.34 115 SER A N 1
ATOM 928 C CA . SER A 1 115 ? 21.683 29.284 -34.509 1.00 48.34 115 SER A CA 1
ATOM 929 C C . SER A 1 115 ? 21.251 28.969 -33.073 1.00 48.34 115 SER A C 1
ATOM 931 O O . SER A 1 115 ? 20.800 29.867 -32.366 1.00 48.34 115 SER A O 1
ATOM 933 N N . LYS A 1 116 ? 21.340 27.716 -32.616 1.00 49.06 116 LYS A N 1
ATOM 934 C CA . LYS A 1 116 ? 21.068 27.369 -31.213 1.00 49.06 116 LYS A CA 1
ATOM 935 C C . LYS A 1 116 ? 22.243 26.605 -30.627 1.00 49.06 116 LYS A C 1
ATOM 937 O O . LYS A 1 116 ? 22.383 25.407 -30.854 1.00 49.06 116 LYS A O 1
ATOM 942 N N . GLU A 1 117 ? 23.067 27.312 -29.863 1.00 42.94 117 GLU A N 1
ATOM 943 C CA . GLU A 1 117 ? 23.994 26.683 -28.926 1.00 42.94 117 GLU A CA 1
ATOM 944 C C . GLU A 1 117 ? 23.205 25.759 -27.977 1.00 42.94 117 GLU A C 1
ATOM 946 O O . GLU A 1 117 ? 22.177 26.179 -27.430 1.00 42.94 117 GLU A O 1
ATOM 951 N N . PRO A 1 118 ? 23.621 24.495 -27.789 1.00 47.12 118 PRO A N 1
ATOM 952 C CA . PRO A 1 118 ? 23.002 23.631 -26.798 1.00 47.12 118 PRO A CA 1
ATOM 953 C C . PRO A 1 118 ? 23.417 24.101 -25.391 1.00 47.12 118 PRO A C 1
ATOM 955 O O . PRO A 1 118 ? 24.613 24.245 -25.129 1.00 47.12 118 PRO A O 1
ATOM 958 N N . PRO A 1 119 ? 22.469 24.341 -24.466 1.00 39.59 119 PRO A N 1
ATOM 959 C CA . PRO A 1 119 ? 22.802 24.707 -23.095 1.00 39.59 119 PRO A CA 1
ATOM 960 C C . PRO A 1 119 ? 23.529 23.558 -22.374 1.00 39.59 119 PRO A C 1
ATOM 962 O O . PRO A 1 119 ? 23.334 22.386 -22.719 1.00 39.59 119 PRO A O 1
ATOM 965 N N . PRO A 1 120 ? 24.357 23.877 -21.361 1.00 40.59 120 PRO A N 1
ATOM 966 C CA . PRO A 1 120 ? 25.194 22.907 -20.674 1.00 40.59 120 PRO A CA 1
ATOM 967 C C . PRO A 1 120 ? 24.330 21.865 -19.962 1.00 40.59 120 PRO A C 1
ATOM 969 O O . PRO A 1 120 ? 23.307 22.183 -19.361 1.00 40.59 120 PRO A O 1
ATOM 972 N N . THR A 1 121 ? 24.775 20.615 -20.070 1.00 44.16 121 THR A N 1
ATOM 973 C CA . THR A 1 121 ? 24.328 19.384 -19.404 1.00 44.16 121 THR A CA 1
ATOM 974 C C . THR A 1 121 ? 23.501 19.572 -18.124 1.00 44.16 121 THR A C 1
ATOM 976 O O . THR A 1 121 ? 23.977 19.372 -17.010 1.00 44.16 121 THR A O 1
ATOM 979 N N . ALA A 1 122 ? 22.214 19.854 -18.286 1.00 38.16 122 ALA A N 1
ATOM 980 C CA . ALA A 1 122 ? 21.180 19.468 -17.346 1.00 38.16 122 ALA A CA 1
ATOM 981 C C . ALA A 1 122 ? 20.371 18.397 -18.068 1.00 38.16 122 ALA A C 1
ATOM 983 O O . ALA A 1 122 ? 19.548 18.700 -18.933 1.00 38.16 122 ALA A O 1
ATOM 984 N N . HIS A 1 123 ? 20.657 17.124 -17.779 1.00 43.19 123 HIS A N 1
ATOM 985 C CA . HIS A 1 123 ? 19.829 16.034 -18.276 1.00 43.19 123 HIS A CA 1
ATOM 986 C C . HIS A 1 123 ? 18.361 16.379 -17.974 1.00 43.19 123 HIS A C 1
ATOM 988 O O . HIS A 1 123 ? 18.045 16.673 -16.817 1.00 43.19 123 HIS A O 1
ATOM 994 N N . PRO A 1 124 ? 17.448 16.355 -18.962 1.00 47.00 124 PRO A N 1
ATOM 995 C CA . PRO A 1 124 ? 16.032 16.619 -18.742 1.00 47.00 124 PRO A CA 1
ATOM 996 C C . PRO A 1 124 ? 15.387 15.405 -18.051 1.00 47.00 124 PRO A C 1
ATOM 998 O O . PRO A 1 124 ? 14.505 14.744 -18.593 1.00 47.00 124 PRO A O 1
ATOM 1001 N N . LEU A 1 125 ? 15.861 15.076 -16.848 1.00 49.91 125 LEU A N 1
ATOM 1002 C CA . LEU A 1 125 ? 15.348 14.022 -15.974 1.00 49.91 125 LEU A CA 1
ATOM 1003 C C . LEU A 1 125 ? 13.946 14.381 -15.464 1.00 49.91 125 LEU A C 1
ATOM 1005 O O . LEU A 1 125 ? 13.108 13.506 -15.282 1.00 49.91 125 LEU A O 1
ATOM 1009 N N . LEU A 1 126 ? 13.657 15.678 -15.346 1.00 46.00 126 LEU A N 1
ATOM 1010 C CA . LEU A 1 126 ? 12.410 16.214 -14.795 1.00 46.00 126 LEU A CA 1
ATOM 1011 C C . LEU A 1 126 ? 11.184 16.098 -15.719 1.00 46.00 126 LEU A C 1
ATOM 1013 O O . LEU A 1 126 ? 10.079 16.402 -15.287 1.00 46.00 126 LEU A O 1
ATOM 1017 N N . LYS A 1 127 ? 11.338 15.667 -16.980 1.00 54.75 127 LYS A N 1
ATOM 1018 C CA . LYS A 1 127 ? 10.208 15.514 -17.925 1.00 54.75 127 LYS A CA 1
ATOM 1019 C C . LYS A 1 127 ? 9.915 14.068 -18.324 1.00 54.75 127 LYS A C 1
ATOM 1021 O O . LYS A 1 127 ? 9.066 13.838 -19.185 1.00 54.75 127 LYS A O 1
ATOM 1026 N N . SER A 1 128 ? 10.609 13.082 -17.753 1.00 64.12 128 SER A N 1
ATOM 1027 C CA . SER A 1 128 ? 10.340 11.687 -18.109 1.00 64.12 128 SER A CA 1
ATOM 1028 C C . SER A 1 128 ? 9.076 11.192 -17.394 1.00 64.12 128 SER A C 1
ATOM 1030 O O . SER A 1 128 ? 8.947 11.328 -16.181 1.00 64.12 128 SER A O 1
ATOM 1032 N N . LYS A 1 129 ? 8.140 10.582 -18.135 1.00 76.50 129 LYS A N 1
ATOM 1033 C CA . LYS A 1 129 ? 6.908 9.968 -17.589 1.00 76.50 129 LYS A CA 1
ATOM 1034 C C . LYS A 1 129 ? 7.174 8.603 -16.928 1.00 76.50 129 LYS A C 1
ATOM 1036 O O . LYS A 1 129 ? 6.306 7.734 -16.914 1.00 76.50 129 LYS A O 1
ATOM 1041 N N . CYS A 1 130 ? 8.401 8.371 -16.465 1.00 86.38 130 CYS A N 1
ATOM 1042 C CA . CYS A 1 130 ? 8.816 7.115 -15.858 1.00 86.38 130 CYS A CA 1
ATOM 1043 C C . CYS A 1 130 ? 8.184 6.973 -14.467 1.00 86.38 130 CYS A C 1
ATOM 1045 O O . CYS A 1 130 ? 8.393 7.831 -13.608 1.00 86.38 130 CYS A O 1
ATOM 1047 N N . ALA A 1 131 ? 7.465 5.871 -14.226 1.00 87.06 131 ALA A N 1
ATOM 1048 C CA . ALA A 1 131 ? 6.854 5.584 -12.927 1.00 87.06 131 ALA A CA 1
ATOM 1049 C C . ALA A 1 131 ? 7.887 5.602 -11.786 1.00 87.06 131 ALA A C 1
ATOM 1051 O O . ALA A 1 131 ? 7.621 6.175 -10.733 1.00 87.06 131 ALA A O 1
ATOM 1052 N N . GLN A 1 132 ? 9.101 5.085 -12.023 1.00 88.19 132 GLN A N 1
ATOM 1053 C CA . GLN A 1 132 ? 10.167 5.057 -11.018 1.00 88.19 132 GLN A CA 1
ATOM 1054 C C . GLN A 1 132 ? 10.505 6.453 -10.467 1.00 88.19 132 GLN A C 1
ATOM 1056 O O . GLN A 1 132 ? 10.754 6.574 -9.273 1.00 88.19 132 GLN A O 1
ATOM 1061 N N . LEU A 1 133 ? 10.478 7.513 -11.285 1.00 87.00 133 LEU A N 1
ATOM 1062 C CA . LEU A 1 133 ? 10.774 8.866 -10.795 1.00 87.00 133 LEU A CA 1
ATOM 1063 C C . LEU A 1 133 ? 9.711 9.356 -9.802 1.00 87.00 133 LEU A C 1
ATOM 1065 O O . LEU A 1 133 ? 10.063 9.808 -8.714 1.00 87.00 133 LEU A O 1
ATOM 1069 N N . LYS A 1 134 ? 8.425 9.188 -10.146 1.00 86.75 134 LYS A N 1
ATOM 1070 C CA . LYS A 1 134 ? 7.287 9.496 -9.257 1.00 86.75 134 LYS A CA 1
ATOM 1071 C C . LYS A 1 134 ? 7.385 8.699 -7.954 1.00 86.75 134 LYS A C 1
ATOM 1073 O O . LYS A 1 134 ? 7.169 9.228 -6.870 1.00 86.75 134 LYS A O 1
ATOM 1078 N N . ILE A 1 135 ? 7.755 7.425 -8.054 1.00 87.62 135 ILE A N 1
ATOM 1079 C CA . ILE A 1 135 ? 7.882 6.524 -6.905 1.00 87.62 135 ILE A CA 1
ATOM 1080 C C . ILE A 1 135 ? 9.034 6.947 -5.990 1.00 87.62 135 ILE A C 1
ATOM 1082 O O . ILE A 1 135 ? 8.875 6.908 -4.775 1.00 87.62 135 ILE A O 1
ATOM 1086 N N . ILE A 1 136 ? 10.173 7.389 -6.531 1.00 84.62 136 ILE A N 1
ATOM 1087 C CA . ILE A 1 136 ? 11.281 7.895 -5.707 1.00 84.62 136 ILE A CA 1
ATOM 1088 C C . ILE A 1 136 ? 10.848 9.137 -4.919 1.00 84.62 136 ILE A C 1
ATOM 1090 O O . ILE A 1 136 ? 11.163 9.243 -3.735 1.00 84.62 136 ILE A O 1
ATOM 1094 N N . GLU A 1 137 ? 10.108 10.056 -5.538 1.00 82.88 137 GLU A N 1
ATOM 1095 C CA . GLU A 1 137 ? 9.591 11.251 -4.862 1.00 82.88 137 GLU A CA 1
ATOM 1096 C C . GLU A 1 137 ? 8.623 10.895 -3.724 1.00 82.88 137 GLU A C 1
ATOM 1098 O O . GLU A 1 137 ? 8.820 11.329 -2.589 1.00 82.88 137 GLU A O 1
ATOM 1103 N N . LEU A 1 138 ? 7.653 10.016 -3.989 1.00 81.69 138 LEU A N 1
ATOM 1104 C CA . LEU A 1 138 ? 6.719 9.521 -2.972 1.00 81.69 138 LEU A CA 1
ATOM 1105 C C . LEU A 1 138 ? 7.434 8.744 -1.855 1.00 81.69 138 LEU A C 1
ATOM 1107 O O . LEU A 1 138 ? 7.085 8.849 -0.681 1.00 81.69 138 LEU A O 1
ATOM 1111 N N . ALA A 1 139 ? 8.467 7.970 -2.184 1.00 82.31 139 ALA A N 1
ATOM 1112 C CA . ALA A 1 139 ? 9.252 7.257 -1.185 1.00 82.31 139 ALA A CA 1
ATOM 1113 C C . ALA A 1 139 ? 10.024 8.227 -0.275 1.00 82.31 139 ALA A C 1
ATOM 1115 O O . ALA A 1 139 ? 10.076 8.013 0.935 1.00 82.31 139 ALA A O 1
ATOM 1116 N N . ARG A 1 140 ? 10.571 9.321 -0.827 1.00 78.00 140 ARG A N 1
ATOM 1117 C CA . ARG A 1 140 ? 11.229 10.389 -0.050 1.00 78.00 140 ARG A CA 1
ATOM 1118 C C . ARG A 1 140 ? 10.270 11.112 0.884 1.00 78.00 140 ARG A C 1
ATOM 1120 O O . ARG A 1 140 ? 10.686 11.512 1.965 1.00 78.00 140 ARG A O 1
ATOM 1127 N N . SER A 1 141 ? 9.001 11.249 0.499 1.00 73.62 141 SER A N 1
ATOM 1128 C CA . SER A 1 141 ? 7.961 11.791 1.377 1.00 73.62 141 SER A CA 1
ATOM 1129 C C . SER A 1 141 ? 7.437 10.776 2.403 1.00 73.62 141 SER A C 1
ATOM 1131 O O . SER A 1 141 ? 6.517 11.092 3.151 1.00 73.62 141 SER A O 1
ATOM 1133 N N . GLY A 1 142 ? 7.991 9.558 2.449 1.00 69.69 142 GLY A N 1
ATOM 1134 C CA . GLY A 1 142 ? 7.606 8.521 3.407 1.00 69.69 142 GLY A CA 1
ATOM 1135 C C . GLY A 1 142 ? 6.410 7.661 2.983 1.00 69.69 142 GLY A C 1
ATOM 1136 O O . GLY A 1 142 ? 5.799 6.998 3.815 1.00 69.69 142 GLY A O 1
ATOM 1137 N N . HIS A 1 143 ? 6.040 7.625 1.705 1.00 78.38 143 HIS A N 1
ATOM 1138 C CA . HIS A 1 143 ? 4.954 6.757 1.251 1.00 78.38 143 HIS A CA 1
ATOM 1139 C C . HIS A 1 143 ? 5.383 5.281 1.289 1.00 78.38 143 HIS A C 1
ATOM 1141 O O . HIS A 1 143 ? 6.203 4.846 0.477 1.00 78.38 143 HIS A O 1
ATOM 1147 N N . ILE A 1 144 ? 4.794 4.476 2.183 1.00 81.38 144 ILE A N 1
ATOM 1148 C CA . ILE A 1 144 ? 5.154 3.053 2.362 1.00 81.38 144 ILE A CA 1
ATOM 1149 C C . ILE A 1 144 ? 5.079 2.287 1.050 1.00 81.38 144 ILE A C 1
ATOM 1151 O O . ILE A 1 144 ? 6.028 1.600 0.682 1.00 81.38 144 ILE A O 1
ATOM 1155 N N . GLY A 1 145 ? 3.959 2.406 0.340 1.00 85.88 145 GLY A N 1
ATOM 1156 C CA . GLY A 1 145 ? 3.772 1.693 -0.913 1.00 85.88 145 GLY A CA 1
ATOM 1157 C C . GLY A 1 145 ? 4.820 2.061 -1.968 1.00 85.88 145 GLY A C 1
ATOM 1158 O O . GLY A 1 145 ? 5.276 1.201 -2.712 1.00 85.88 145 GLY A O 1
ATOM 1159 N N . ALA A 1 146 ? 5.323 3.298 -1.964 1.00 86.81 146 ALA A N 1
ATOM 1160 C CA . ALA A 1 146 ? 6.383 3.709 -2.873 1.00 86.81 146 ALA A CA 1
ATOM 1161 C C . ALA A 1 146 ? 7.739 3.128 -2.448 1.00 86.81 146 ALA A C 1
ATOM 1163 O O . ALA A 1 146 ? 8.469 2.596 -3.279 1.00 86.81 146 ALA A O 1
ATOM 1164 N N . VAL A 1 147 ? 8.046 3.135 -1.145 1.00 84.19 147 VAL A N 1
ATOM 1165 C CA . VAL A 1 147 ? 9.231 2.458 -0.586 1.00 84.19 147 VAL A CA 1
ATOM 1166 C C . VAL A 1 147 ? 9.218 0.962 -0.916 1.00 84.19 147 VAL A C 1
ATOM 1168 O O . VAL A 1 147 ? 10.256 0.393 -1.255 1.00 84.19 147 VAL A O 1
ATOM 1171 N N . LEU A 1 148 ? 8.047 0.327 -0.845 1.00 85.94 148 LEU A N 1
ATOM 1172 C CA . LEU A 1 148 ? 7.859 -1.068 -1.224 1.00 85.94 148 LEU A CA 1
ATOM 1173 C C . LEU A 1 148 ? 8.102 -1.271 -2.722 1.00 85.94 148 LEU A C 1
ATOM 1175 O O . LEU A 1 148 ? 8.858 -2.163 -3.098 1.00 85.94 148 LEU A O 1
ATOM 1179 N N . ALA A 1 149 ? 7.544 -0.403 -3.565 1.00 89.12 149 ALA A N 1
ATOM 1180 C CA . ALA A 1 149 ? 7.694 -0.475 -5.013 1.00 89.12 149 ALA A CA 1
ATOM 1181 C C . ALA A 1 149 ? 9.157 -0.316 -5.475 1.00 89.12 149 ALA A C 1
ATOM 1183 O O . ALA A 1 149 ? 9.587 -0.988 -6.412 1.00 89.12 149 ALA A O 1
ATOM 1184 N N . LEU A 1 150 ? 9.971 0.486 -4.776 1.00 88.06 150 LEU A N 1
ATOM 1185 C CA . LEU A 1 150 ? 11.411 0.608 -5.059 1.00 88.06 150 LEU A CA 1
ATOM 1186 C C . LEU A 1 150 ? 12.205 -0.686 -4.839 1.00 88.06 150 LEU A C 1
ATOM 1188 O O . LEU A 1 150 ? 13.325 -0.798 -5.337 1.00 88.06 150 LEU A O 1
ATOM 1192 N N . ARG A 1 151 ? 11.649 -1.677 -4.131 1.00 85.00 151 ARG A N 1
ATOM 1193 C CA . ARG A 1 151 ? 12.279 -2.998 -3.993 1.00 85.00 151 ARG A CA 1
ATOM 1194 C C . ARG A 1 151 ? 12.145 -3.852 -5.254 1.00 85.00 151 ARG A C 1
ATOM 1196 O O . ARG A 1 151 ? 12.903 -4.815 -5.383 1.00 85.00 151 ARG A O 1
ATOM 1203 N N . LYS A 1 152 ? 11.247 -3.499 -6.186 1.00 88.56 152 LYS A N 1
ATOM 1204 C CA . LYS A 1 152 ? 11.016 -4.235 -7.440 1.00 88.56 152 LYS A CA 1
ATOM 1205 C C . LYS A 1 152 ? 10.765 -5.725 -7.156 1.00 88.56 152 LYS A C 1
ATOM 1207 O O . LYS A 1 152 ? 10.002 -6.051 -6.252 1.00 88.56 152 LYS A O 1
ATOM 1212 N N . ALA A 1 153 ? 11.462 -6.631 -7.843 1.00 85.19 153 ALA A N 1
ATOM 1213 C CA . ALA A 1 153 ? 11.378 -8.075 -7.624 1.00 85.19 153 ALA A CA 1
ATOM 1214 C C . ALA A 1 153 ? 11.652 -8.506 -6.167 1.00 85.19 153 ALA A C 1
ATOM 1216 O O . ALA A 1 153 ? 11.099 -9.502 -5.715 1.00 85.19 153 ALA A O 1
ATOM 1217 N N . ASN A 1 154 ? 12.423 -7.734 -5.390 1.00 82.88 154 ASN A N 1
ATOM 1218 C CA . ASN A 1 154 ? 12.669 -8.037 -3.974 1.00 82.88 154 ASN A CA 1
ATOM 1219 C C . ASN A 1 154 ? 11.461 -7.734 -3.063 1.00 82.88 154 ASN A C 1
ATOM 1221 O O . ASN A 1 154 ? 11.533 -7.973 -1.859 1.00 82.88 154 ASN A O 1
ATOM 1225 N N . ALA A 1 155 ? 10.377 -7.154 -3.591 1.00 85.38 155 ALA A N 1
ATOM 1226 C CA . ALA A 1 155 ? 9.105 -7.033 -2.880 1.00 85.38 155 ALA A CA 1
ATOM 1227 C C . ALA A 1 155 ? 8.253 -8.310 -2.965 1.00 85.38 155 ALA A C 1
ATOM 1229 O O . ALA A 1 155 ? 7.293 -8.432 -2.210 1.00 85.38 155 ALA A O 1
ATOM 1230 N N . VAL A 1 156 ? 8.569 -9.244 -3.869 1.00 85.94 156 VAL A N 1
ATOM 1231 C CA . VAL A 1 156 ? 7.819 -10.500 -4.002 1.00 85.94 156 VAL A CA 1
ATOM 1232 C C . VAL A 1 156 ? 7.945 -11.318 -2.713 1.00 85.94 156 VAL A C 1
ATOM 1234 O O . VAL A 1 156 ? 9.018 -11.409 -2.118 1.00 85.94 156 VAL A O 1
ATOM 1237 N N . GLY A 1 157 ? 6.825 -11.868 -2.250 1.00 83.25 157 GLY A N 1
ATOM 1238 C CA . GLY A 1 157 ? 6.676 -12.529 -0.954 1.00 83.25 157 GLY A CA 1
ATOM 1239 C C . GLY A 1 157 ? 6.374 -11.575 0.208 1.00 83.25 157 GLY A C 1
ATOM 1240 O O . GLY A 1 157 ? 6.096 -12.034 1.316 1.00 83.25 157 GLY A O 1
ATOM 1241 N N . GLN A 1 158 ? 6.394 -10.253 -0.002 1.00 85.69 158 GLN A N 1
ATOM 1242 C CA . GLN A 1 158 ? 6.029 -9.301 1.044 1.00 85.69 158 GLN A CA 1
ATOM 1243 C C . GLN A 1 158 ? 4.526 -9.371 1.335 1.00 85.69 158 GLN A C 1
ATOM 1245 O O . GLN A 1 158 ? 3.692 -9.204 0.444 1.00 85.69 158 GLN A O 1
ATOM 1250 N N . ARG A 1 159 ? 4.198 -9.537 2.619 1.00 87.12 159 ARG A N 1
ATOM 1251 C CA . ARG A 1 159 ? 2.834 -9.424 3.142 1.00 87.12 159 ARG A CA 1
ATOM 1252 C C . ARG A 1 159 ? 2.426 -7.965 3.305 1.00 87.12 159 ARG A C 1
ATOM 1254 O O . ARG A 1 159 ? 3.181 -7.166 3.881 1.00 87.12 159 ARG A O 1
ATOM 1261 N N . VAL A 1 160 ? 1.237 -7.639 2.815 1.00 88.12 160 VAL A N 1
ATOM 1262 C CA . VAL A 1 160 ? 0.673 -6.288 2.784 1.00 88.12 160 VAL A CA 1
ATOM 1263 C C . VAL A 1 160 ? -0.769 -6.283 3.284 1.00 88.12 160 VAL A C 1
ATOM 1265 O O . VAL A 1 160 ? -1.469 -7.285 3.200 1.00 88.12 160 VAL A O 1
ATOM 1268 N N . LEU A 1 161 ? -1.188 -5.144 3.825 1.00 89.62 161 LEU A N 1
ATOM 1269 C CA . LEU A 1 161 ? -2.582 -4.796 4.081 1.00 89.62 161 LEU A CA 1
ATOM 1270 C C . LEU A 1 161 ? -2.930 -3.630 3.161 1.00 89.62 161 LEU A C 1
ATOM 1272 O O . LEU A 1 161 ? -2.265 -2.593 3.227 1.00 89.62 161 LEU A O 1
ATOM 1276 N N . VAL A 1 162 ? -3.942 -3.795 2.319 1.00 89.38 162 VAL A N 1
ATOM 1277 C CA . VAL A 1 162 ? -4.381 -2.788 1.345 1.00 89.38 162 VAL A CA 1
ATOM 1278 C C . VAL A 1 162 ? -5.749 -2.272 1.761 1.00 89.38 162 VAL A C 1
ATOM 1280 O O . VAL A 1 162 ? -6.651 -3.064 2.015 1.00 89.38 162 VAL A O 1
ATOM 1283 N N . LEU A 1 163 ? -5.900 -0.951 1.865 1.00 86.00 163 LEU A N 1
ATOM 1284 C CA . LEU A 1 163 ? -7.200 -0.334 2.114 1.00 86.00 163 LEU A CA 1
ATOM 1285 C C . LEU A 1 163 ? -8.033 -0.365 0.837 1.00 86.00 163 LEU A C 1
ATOM 1287 O O . LEU A 1 163 ? -7.671 0.273 -0.152 1.00 86.00 163 LEU A O 1
ATOM 1291 N N . TRP A 1 164 ? -9.181 -1.020 0.891 1.00 87.12 164 TRP A N 1
ATOM 1292 C CA . TRP A 1 164 ? -10.204 -0.898 -0.130 1.00 87.12 164 TRP A CA 1
ATOM 1293 C C . TRP A 1 164 ? -11.166 0.215 0.289 1.00 87.12 164 TRP A C 1
ATOM 1295 O O . TRP A 1 164 ? -11.690 0.271 1.403 1.00 87.12 164 TRP A O 1
ATOM 1305 N N . HIS A 1 165 ? -11.318 1.211 -0.581 1.00 81.44 165 HIS A N 1
ATOM 1306 C CA . HIS A 1 165 ? -12.080 2.418 -0.253 1.00 81.44 165 HIS A CA 1
ATOM 1307 C C . HIS A 1 165 ? -13.596 2.187 -0.333 1.00 81.44 165 HIS A C 1
ATOM 1309 O O . HIS A 1 165 ? -14.357 2.909 0.308 1.00 81.44 165 HIS A O 1
ATOM 1315 N N . THR A 1 166 ? -14.025 1.184 -1.101 1.00 79.69 166 THR A N 1
ATOM 1316 C CA . THR A 1 166 ? -15.427 0.800 -1.324 1.00 79.69 166 THR A CA 1
ATOM 1317 C C . THR A 1 166 ? -16.118 0.319 -0.054 1.00 79.69 166 THR A C 1
ATOM 1319 O O . THR A 1 166 ? -17.265 0.671 0.205 1.00 79.69 166 THR A O 1
ATOM 1322 N N . ASP A 1 167 ? -15.410 -0.455 0.756 1.00 80.94 167 ASP A N 1
ATOM 1323 C CA . ASP A 1 167 ? -15.872 -1.070 2.006 1.00 80.94 167 ASP A CA 1
ATOM 1324 C C . ASP A 1 167 ? -15.204 -0.448 3.244 1.00 80.94 167 ASP A C 1
ATOM 1326 O O . ASP A 1 167 ? -15.601 -0.739 4.379 1.00 80.94 167 ASP A O 1
ATOM 1330 N N . ALA A 1 168 ? -14.237 0.453 3.028 1.00 80.12 168 ALA A N 1
ATOM 1331 C CA . ALA A 1 168 ? -13.421 1.079 4.057 1.00 80.12 168 ALA A CA 1
ATOM 1332 C C . ALA A 1 168 ? -12.768 0.033 4.974 1.00 80.12 168 ALA A C 1
ATOM 1334 O O . ALA A 1 168 ? -12.760 0.195 6.197 1.00 80.12 168 ALA A O 1
ATOM 1335 N N . ALA A 1 169 ? -12.239 -1.042 4.388 1.00 81.62 169 ALA A N 1
ATOM 1336 C CA . ALA A 1 169 ? -11.609 -2.144 5.100 1.00 81.62 169 ALA A CA 1
ATOM 1337 C C . ALA A 1 169 ? -10.199 -2.434 4.568 1.00 81.62 169 ALA A C 1
ATOM 1339 O O . ALA A 1 169 ? -9.866 -2.137 3.424 1.00 81.62 169 ALA A O 1
ATOM 1340 N N . PHE A 1 170 ? -9.345 -2.985 5.433 1.00 85.62 170 PHE A N 1
ATOM 1341 C CA . PHE A 1 170 ? -8.019 -3.445 5.035 1.00 85.62 170 PHE A CA 1
ATOM 1342 C C . PHE A 1 170 ? -8.054 -4.938 4.729 1.00 85.62 170 PHE A C 1
ATOM 1344 O O . PHE A 1 170 ? -8.421 -5.730 5.597 1.00 85.62 170 PHE A O 1
ATOM 1351 N N . TYR A 1 171 ? -7.586 -5.304 3.542 1.00 87.44 171 TYR A N 1
ATOM 1352 C CA . TYR A 1 171 ? -7.468 -6.684 3.091 1.00 87.44 171 TYR A CA 1
ATOM 1353 C C . TYR A 1 171 ? -6.011 -7.113 3.098 1.00 87.44 171 TYR A C 1
ATOM 1355 O O . TYR A 1 171 ? -5.127 -6.385 2.634 1.00 87.44 171 TYR A O 1
ATOM 1363 N N . SER A 1 172 ? -5.744 -8.282 3.674 1.00 90.19 172 SER A N 1
ATOM 1364 C CA . SER A 1 172 ? -4.408 -8.859 3.705 1.00 90.19 172 SER A CA 1
ATOM 1365 C C . SER A 1 172 ? -4.127 -9.642 2.432 1.00 90.19 172 SER A C 1
ATOM 1367 O O . SER A 1 172 ? -4.966 -10.391 1.941 1.00 90.19 172 SER A O 1
ATOM 1369 N N . GLY A 1 173 ? -2.919 -9.472 1.909 1.00 88.88 173 GLY A N 1
ATOM 1370 C CA . GLY A 1 173 ? -2.478 -10.155 0.704 1.00 88.88 173 GLY A CA 1
ATOM 1371 C C . GLY A 1 173 ? -0.966 -10.292 0.631 1.00 88.88 173 GLY A C 1
ATOM 1372 O O . GLY A 1 173 ? -0.209 -9.750 1.450 1.00 88.88 173 GLY A O 1
ATOM 1373 N N . THR A 1 174 ? -0.518 -11.054 -0.356 1.00 89.94 174 THR A N 1
ATOM 1374 C CA . THR A 1 174 ? 0.895 -11.318 -0.630 1.00 89.94 174 THR A CA 1
ATOM 1375 C C . THR A 1 174 ? 1.243 -10.821 -2.021 1.00 89.94 174 THR A C 1
ATOM 1377 O O . THR A 1 174 ? 0.563 -11.155 -2.986 1.00 89.94 174 THR A O 1
ATOM 1380 N N . ILE A 1 175 ? 2.334 -10.064 -2.149 1.00 89.75 175 ILE A N 1
ATOM 1381 C CA . ILE A 1 175 ? 2.872 -9.719 -3.470 1.00 89.75 175 ILE A CA 1
ATOM 1382 C C . ILE A 1 175 ? 3.452 -10.983 -4.106 1.00 89.75 175 ILE A C 1
ATOM 1384 O O . ILE A 1 175 ? 4.403 -11.556 -3.573 1.00 89.75 175 ILE A O 1
ATOM 1388 N N . THR A 1 176 ? 2.925 -11.404 -5.250 1.00 89.94 176 THR A N 1
ATOM 1389 C CA . THR A 1 176 ? 3.310 -12.659 -5.914 1.00 89.94 176 THR A CA 1
ATOM 1390 C C . THR A 1 176 ? 4.169 -12.456 -7.157 1.00 89.94 176 THR A C 1
ATOM 1392 O O . THR A 1 176 ? 4.986 -13.319 -7.474 1.00 89.94 176 THR A O 1
ATOM 1395 N N . SER A 1 177 ? 4.073 -11.310 -7.833 1.00 90.19 177 SER A N 1
ATOM 1396 C CA . SER A 1 177 ? 4.949 -10.983 -8.965 1.00 90.19 177 SER A CA 1
ATOM 1397 C C . SER A 1 177 ? 5.156 -9.480 -9.145 1.00 90.19 177 SER A C 1
ATOM 1399 O O . SER A 1 177 ? 4.427 -8.661 -8.586 1.00 90.19 177 SER A O 1
ATOM 1401 N N . PHE A 1 178 ? 6.162 -9.121 -9.943 1.00 91.81 178 PHE A N 1
ATOM 1402 C CA . PHE A 1 178 ? 6.476 -7.749 -10.337 1.00 91.81 178 PHE A CA 1
ATOM 1403 C C . PHE A 1 178 ? 6.795 -7.696 -11.835 1.00 91.81 178 PHE A C 1
ATOM 1405 O O . PHE A 1 178 ? 7.618 -8.476 -12.314 1.00 91.81 178 PHE A O 1
ATOM 1412 N N . ASP A 1 179 ? 6.169 -6.764 -12.547 1.00 91.56 179 ASP A N 1
ATOM 1413 C CA . ASP A 1 179 ? 6.435 -6.445 -13.949 1.00 91.56 179 ASP A CA 1
ATOM 1414 C C . ASP A 1 179 ? 7.275 -5.161 -14.023 1.00 91.56 179 ASP A C 1
ATOM 1416 O O . ASP A 1 179 ? 6.797 -4.067 -13.715 1.00 91.56 179 ASP A O 1
ATOM 1420 N N . GLU A 1 180 ? 8.535 -5.276 -14.449 1.00 88.31 180 GLU A N 1
ATOM 1421 C CA . GLU A 1 180 ? 9.450 -4.134 -14.554 1.00 88.31 180 GLU A CA 1
ATOM 1422 C C . GLU A 1 180 ? 9.098 -3.170 -15.701 1.00 88.31 180 GLU A C 1
ATOM 1424 O O . GLU A 1 180 ? 9.401 -1.974 -15.619 1.00 88.31 180 GLU A O 1
ATOM 1429 N N . HIS A 1 181 ? 8.423 -3.649 -16.747 1.00 87.31 181 HIS A N 1
ATOM 1430 C CA . HIS A 1 181 ? 8.097 -2.845 -17.923 1.00 87.31 181 HIS A CA 1
ATOM 1431 C C . HIS A 1 181 ? 6.964 -1.863 -17.639 1.00 87.31 181 HIS A C 1
ATOM 1433 O O . HIS A 1 181 ? 7.053 -0.678 -17.983 1.00 87.31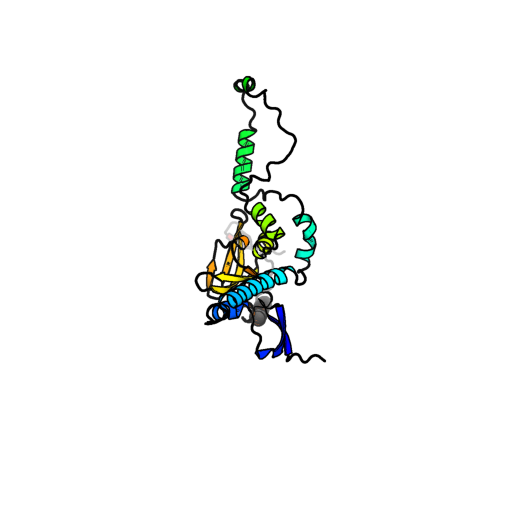 181 HIS A O 1
ATOM 1439 N N . LYS A 1 182 ? 5.931 -2.338 -16.941 1.00 86.62 182 LYS A N 1
ATOM 1440 C CA . LYS A 1 182 ? 4.787 -1.527 -16.499 1.00 86.62 182 LYS A CA 1
ATOM 1441 C C . LYS A 1 182 ? 4.964 -0.949 -15.094 1.00 86.62 182 LYS A C 1
ATOM 1443 O O . LYS A 1 182 ? 4.232 -0.040 -14.706 1.00 86.62 182 LYS A O 1
ATOM 1448 N N . PHE A 1 183 ? 5.957 -1.444 -14.358 1.00 87.50 183 PHE A N 1
ATOM 1449 C CA . PHE A 1 183 ? 6.196 -1.177 -12.942 1.00 87.50 183 PHE A CA 1
ATOM 1450 C C . PHE A 1 183 ? 5.057 -1.651 -12.019 1.00 87.50 183 PHE A C 1
ATOM 1452 O O . PHE A 1 183 ? 4.948 -1.158 -10.906 1.00 87.50 183 PHE A O 1
ATOM 1459 N N . VAL A 1 184 ? 4.207 -2.591 -12.443 1.00 91.50 184 VAL A N 1
ATOM 1460 C CA . VAL A 1 184 ? 3.055 -3.076 -11.654 1.00 91.50 184 VAL A CA 1
ATOM 1461 C C . VAL A 1 184 ? 3.386 -4.347 -10.873 1.00 91.50 184 VAL A C 1
ATOM 1463 O O . VAL A 1 184 ? 4.333 -5.066 -11.194 1.00 91.50 184 VAL A O 1
ATOM 1466 N N . PHE A 1 185 ? 2.605 -4.623 -9.837 1.00 92.62 185 PHE A N 1
ATOM 1467 C CA . PHE A 1 185 ? 2.729 -5.798 -8.983 1.00 92.62 185 PHE A CA 1
ATOM 1468 C C . PHE A 1 185 ? 1.480 -6.664 -9.100 1.00 92.62 185 PHE A C 1
ATOM 1470 O O . PHE A 1 185 ? 0.404 -6.172 -9.417 1.00 92.62 185 PHE A O 1
ATOM 1477 N N . ARG A 1 186 ? 1.623 -7.951 -8.790 1.00 94.12 186 ARG A N 1
ATOM 1478 C CA . ARG A 1 186 ? 0.486 -8.836 -8.544 1.00 94.12 186 ARG A CA 1
ATOM 1479 C C . ARG A 1 186 ? 0.342 -9.061 -7.048 1.00 94.12 186 ARG A C 1
ATOM 1481 O O . ARG A 1 186 ? 1.345 -9.355 -6.393 1.00 94.12 186 ARG A O 1
ATOM 1488 N N . VAL A 1 187 ? -0.871 -8.930 -6.525 1.00 92.00 187 VAL A N 1
ATOM 1489 C CA . VAL A 1 187 ? -1.221 -9.254 -5.139 1.00 92.00 187 VAL A CA 1
ATOM 1490 C C . VAL A 1 187 ? -2.290 -10.332 -5.132 1.00 92.00 187 VAL A C 1
ATOM 1492 O O . VAL A 1 187 ? -3.321 -10.191 -5.785 1.00 92.00 187 VAL A O 1
ATOM 1495 N N . ASP A 1 188 ? -2.032 -11.381 -4.360 1.00 90.56 188 ASP A N 1
ATOM 1496 C CA . ASP A 1 188 ? -2.988 -12.450 -4.088 1.00 90.56 188 ASP A CA 1
ATOM 1497 C C . ASP A 1 188 ? -3.499 -12.214 -2.669 1.00 90.56 188 ASP A C 1
ATOM 1499 O O . ASP A 1 188 ? -2.716 -12.248 -1.709 1.00 90.56 188 ASP A O 1
ATOM 1503 N N . TYR A 1 189 ? -4.780 -11.886 -2.551 1.00 90.31 189 TYR A N 1
ATOM 1504 C CA . TYR A 1 189 ? -5.436 -11.609 -1.284 1.00 90.31 189 TYR A CA 1
ATOM 1505 C C . TYR A 1 189 ? -5.880 -12.907 -0.606 1.00 90.31 189 TYR A C 1
ATOM 1507 O O . TYR A 1 189 ? -6.081 -13.946 -1.240 1.00 90.31 189 TYR A O 1
ATOM 1515 N N . ASP A 1 190 ? -5.999 -12.864 0.720 1.00 88.56 190 ASP A N 1
ATOM 1516 C CA . ASP A 1 190 ? -6.333 -14.047 1.521 1.00 88.56 190 ASP A CA 1
ATOM 1517 C C . ASP A 1 190 ? -7.786 -14.517 1.325 1.00 88.56 190 ASP A C 1
ATOM 1519 O O . ASP A 1 190 ? -8.118 -15.651 1.669 1.00 88.56 190 ASP A O 1
ATOM 1523 N N . ASP A 1 191 ? -8.645 -13.665 0.768 1.00 84.69 191 ASP A N 1
ATOM 1524 C CA . ASP A 1 191 ? -10.029 -13.955 0.375 1.00 84.69 191 ASP A CA 1
ATOM 1525 C C . ASP A 1 191 ? -10.150 -14.548 -1.040 1.00 84.69 191 ASP A C 1
ATOM 1527 O O . ASP A 1 191 ? -11.259 -14.724 -1.540 1.00 84.69 191 ASP A O 1
ATOM 1531 N N . ALA A 1 192 ? -9.017 -14.931 -1.639 1.00 83.00 192 ALA A N 1
ATOM 1532 C CA . ALA A 1 192 ? -8.877 -15.483 -2.984 1.00 83.00 192 ALA A CA 1
ATOM 1533 C C . ALA A 1 192 ? -9.074 -14.484 -4.138 1.00 83.00 192 ALA A C 1
ATOM 1535 O O . ALA A 1 192 ? -8.993 -14.898 -5.300 1.00 83.00 192 ALA A O 1
ATOM 1536 N N . ASP A 1 193 ? -9.232 -13.189 -3.852 1.00 87.12 193 ASP A N 1
ATOM 1537 C CA . ASP A 1 193 ? -9.174 -12.162 -4.888 1.00 87.12 193 ASP A CA 1
ATOM 1538 C C . ASP A 1 193 ? -7.729 -11.908 -5.342 1.00 87.12 193 ASP A C 1
ATOM 1540 O O . ASP A 1 193 ? -6.747 -12.106 -4.618 1.00 87.12 193 ASP A O 1
ATOM 1544 N N . VAL A 1 194 ? -7.580 -11.476 -6.595 1.00 89.81 194 VAL A N 1
ATOM 1545 C CA . VAL A 1 194 ? -6.277 -11.217 -7.216 1.00 89.81 194 VAL A CA 1
ATOM 1546 C C . VAL A 1 194 ? -6.307 -9.869 -7.917 1.00 89.81 194 VAL A C 1
ATOM 1548 O O . VAL A 1 194 ? -7.128 -9.642 -8.803 1.00 89.81 194 VAL A O 1
ATOM 1551 N N . ASP A 1 195 ? -5.338 -9.018 -7.592 1.00 91.94 195 ASP A N 1
ATOM 1552 C CA . ASP A 1 195 ? -5.055 -7.797 -8.342 1.00 91.94 195 ASP A CA 1
ATOM 1553 C C . ASP A 1 195 ? -3.752 -7.975 -9.128 1.00 91.94 195 ASP A C 1
ATOM 1555 O O . ASP A 1 195 ? -2.666 -8.046 -8.554 1.00 91.94 195 ASP A O 1
ATOM 1559 N N . ALA A 1 196 ? -3.865 -8.095 -10.453 1.00 90.12 196 ALA A N 1
ATOM 1560 C CA . ALA A 1 196 ? -2.739 -8.339 -11.355 1.00 90.12 196 ALA A CA 1
ATOM 1561 C C . ALA A 1 196 ? -1.992 -7.066 -11.790 1.00 90.12 196 ALA A C 1
ATOM 1563 O O . ALA A 1 196 ? -0.884 -7.170 -12.319 1.00 90.12 196 ALA A O 1
ATOM 1564 N N . GLU A 1 197 ? -2.580 -5.884 -11.590 1.00 91.44 197 GLU A N 1
ATOM 1565 C CA . GLU A 1 197 ? -2.006 -4.595 -11.996 1.00 91.44 197 GLU A CA 1
ATOM 1566 C C . GLU A 1 197 ? -1.872 -3.637 -10.804 1.00 91.44 197 GLU A C 1
ATOM 1568 O O . GLU A 1 197 ? -1.921 -2.413 -10.957 1.00 91.44 197 GLU A O 1
ATOM 1573 N N . PHE A 1 198 ? -1.645 -4.199 -9.617 1.00 92.88 198 PHE A N 1
ATOM 1574 C CA . PHE A 1 198 ? -1.538 -3.473 -8.363 1.00 92.88 198 PHE A CA 1
ATOM 1575 C C . PHE A 1 198 ? -0.380 -2.470 -8.391 1.00 92.88 198 PHE A C 1
ATOM 1577 O O . PHE A 1 198 ? 0.765 -2.792 -8.734 1.00 92.88 198 PHE A O 1
ATOM 1584 N N . LYS A 1 199 ? -0.657 -1.235 -7.969 1.00 93.75 199 LYS A N 1
ATOM 1585 C CA . LYS A 1 199 ? 0.324 -0.146 -7.891 1.00 93.75 199 LYS A CA 1
ATOM 1586 C C . LYS A 1 199 ? 0.458 0.322 -6.449 1.00 93.75 199 LYS A C 1
ATOM 1588 O O . LYS A 1 199 ? -0.217 1.268 -6.048 1.00 93.75 199 LYS A O 1
ATOM 1593 N N . PRO A 1 200 ? 1.381 -0.263 -5.665 1.00 90.19 200 PRO A N 1
ATOM 1594 C CA . PRO A 1 200 ? 1.499 0.044 -4.245 1.00 90.19 200 PRO A CA 1
ATOM 1595 C C . PRO A 1 200 ? 1.645 1.546 -3.941 1.00 90.19 200 PRO A C 1
ATOM 1597 O O . PRO A 1 200 ? 1.232 2.003 -2.884 1.00 90.19 200 PRO A O 1
ATOM 1600 N N . TRP A 1 201 ? 2.248 2.329 -4.841 1.00 88.12 201 TRP A N 1
ATOM 1601 C CA . TRP A 1 201 ? 2.469 3.772 -4.668 1.00 88.12 201 TRP A CA 1
ATOM 1602 C C . TRP A 1 201 ? 1.252 4.656 -4.988 1.00 88.12 201 TRP A C 1
ATOM 1604 O O . TRP A 1 201 ? 1.346 5.869 -4.814 1.00 88.12 201 TRP A O 1
ATOM 1614 N N . GLU A 1 202 ? 0.158 4.095 -5.504 1.00 89.81 202 GLU A N 1
ATOM 1615 C CA . GLU A 1 202 ? -1.118 4.805 -5.709 1.00 89.81 202 GLU A CA 1
ATOM 1616 C C . GLU A 1 202 ? -2.156 4.412 -4.648 1.00 89.81 202 GLU A C 1
ATOM 1618 O O . GLU A 1 202 ? -3.184 5.069 -4.527 1.00 89.81 202 GLU A O 1
ATOM 1623 N N . GLU A 1 203 ? -1.838 3.400 -3.836 1.00 88.56 203 GLU A N 1
ATOM 1624 C CA . GLU A 1 203 ? -2.742 2.788 -2.870 1.00 88.56 203 GLU A CA 1
ATOM 1625 C C . GLU A 1 203 ? -2.326 3.043 -1.419 1.00 88.56 203 GLU A C 1
ATOM 1627 O O . GLU A 1 203 ? -1.160 3.297 -1.091 1.00 88.56 203 GLU A O 1
ATOM 1632 N N . THR A 1 204 ? -3.289 2.908 -0.506 1.00 85.56 204 THR A N 1
ATOM 1633 C CA . THR A 1 204 ? -3.011 2.966 0.934 1.00 85.56 204 THR A CA 1
ATOM 1634 C C . THR A 1 204 ? -2.607 1.583 1.436 1.00 85.56 204 THR A C 1
ATOM 1636 O O . THR A 1 204 ? -3.449 0.723 1.694 1.00 85.56 204 THR A O 1
ATOM 1639 N N . VAL A 1 205 ? -1.293 1.383 1.584 1.00 84.62 205 VAL A N 1
ATOM 1640 C CA . VAL A 1 205 ? -0.684 0.092 1.939 1.00 84.62 205 VAL A CA 1
ATOM 1641 C C . VAL A 1 205 ? 0.027 0.151 3.289 1.00 84.62 205 VAL A C 1
ATOM 1643 O O . VAL A 1 205 ? 0.791 1.077 3.569 1.00 84.62 205 VAL A O 1
ATOM 1646 N N . MET A 1 206 ? -0.150 -0.890 4.100 1.00 82.25 206 MET A N 1
ATOM 1647 C CA . MET A 1 206 ? 0.619 -1.145 5.318 1.00 82.25 206 MET A CA 1
ATOM 1648 C C . MET A 1 206 ? 1.400 -2.458 5.196 1.00 82.25 206 MET A C 1
ATOM 1650 O O . MET A 1 206 ? 0.960 -3.398 4.538 1.00 82.25 206 MET A O 1
ATOM 1654 N N . LEU A 1 207 ? 2.566 -2.545 5.844 1.00 80.94 207 LEU A N 1
ATOM 1655 C CA . LEU A 1 207 ? 3.303 -3.807 5.922 1.00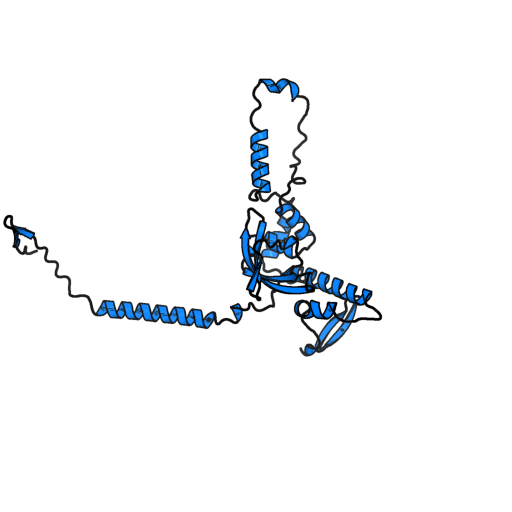 80.94 207 LEU A CA 1
ATOM 1656 C C . LEU A 1 207 ? 2.656 -4.702 6.976 1.00 80.94 207 LEU A C 1
ATOM 1658 O O . LEU A 1 207 ? 2.565 -4.329 8.145 1.00 80.94 207 LEU A O 1
ATOM 1662 N N . ALA A 1 208 ? 2.248 -5.897 6.568 1.00 73.69 208 ALA A N 1
ATOM 1663 C CA . ALA A 1 208 ? 1.565 -6.849 7.431 1.00 73.69 208 ALA A CA 1
ATOM 1664 C C . ALA A 1 208 ? 2.584 -7.749 8.157 1.00 73.69 208 ALA A C 1
ATOM 1666 O O . ALA A 1 208 ? 2.538 -8.968 8.042 1.00 73.69 208 ALA A O 1
ATOM 1667 N N . GLN A 1 209 ? 3.553 -7.138 8.857 1.00 63.12 209 GLN A N 1
ATOM 1668 C CA . GLN A 1 209 ? 4.655 -7.859 9.525 1.00 63.12 209 GLN A CA 1
ATOM 1669 C C . GLN A 1 209 ? 4.156 -8.864 10.573 1.00 63.12 209 GLN A C 1
ATOM 1671 O O . GLN A 1 209 ? 4.775 -9.905 10.756 1.00 63.12 209 GLN A O 1
ATOM 1676 N N . ASP A 1 210 ? 3.028 -8.549 11.211 1.00 56.91 210 ASP A N 1
ATOM 1677 C CA . ASP A 1 210 ? 2.457 -9.315 12.320 1.00 56.91 210 ASP A CA 1
ATOM 1678 C C . ASP A 1 210 ? 1.187 -10.098 11.914 1.00 56.91 210 ASP A C 1
ATOM 1680 O O . ASP A 1 210 ? 0.553 -10.712 12.768 1.00 56.91 210 ASP A O 1
ATOM 1684 N N . VAL A 1 211 ? 0.781 -10.072 10.633 1.00 63.31 211 VAL A N 1
ATOM 1685 C CA . VAL A 1 211 ? -0.391 -10.825 10.146 1.00 63.31 211 VAL A CA 1
ATOM 1686 C C . VAL A 1 211 ? 0.085 -12.187 9.639 1.00 63.31 211 VAL A C 1
ATOM 1688 O O . VAL A 1 211 ? 0.810 -12.229 8.638 1.00 63.31 211 VAL A O 1
ATOM 1691 N N . PRO A 1 212 ? -0.307 -13.302 10.284 1.00 58.88 212 PRO A N 1
ATOM 1692 C CA . PRO A 1 212 ? 0.041 -14.633 9.807 1.00 58.88 212 PRO A CA 1
ATOM 1693 C C . PRO A 1 212 ? -0.442 -14.814 8.366 1.00 58.88 212 PRO A C 1
ATOM 1695 O O . PRO A 1 212 ? -1.581 -14.481 8.045 1.00 58.88 212 PRO A O 1
ATOM 1698 N N . SER A 1 213 ? 0.420 -15.326 7.485 1.00 61.69 213 SER A N 1
ATOM 1699 C CA . SER A 1 213 ? -0.048 -15.793 6.177 1.00 61.69 213 SER A CA 1
ATOM 1700 C C . SER A 1 213 ? -1.011 -16.966 6.403 1.00 61.69 213 SER A C 1
ATOM 1702 O O . SER A 1 213 ? -0.697 -17.824 7.235 1.00 61.69 213 SER A O 1
ATOM 1704 N N . PRO A 1 214 ? -2.139 -17.072 5.681 1.00 59.06 214 PRO A N 1
ATOM 1705 C CA . PRO A 1 214 ? -2.983 -18.267 5.745 1.00 59.06 214 PRO A CA 1
ATOM 1706 C C . PRO A 1 214 ? -2.187 -19.546 5.419 1.00 59.06 214 PRO A C 1
ATOM 1708 O O . PRO A 1 214 ? -2.432 -20.598 6.008 1.00 59.06 214 PRO A O 1
ATOM 1711 N N . GLU A 1 215 ? -1.143 -19.449 4.587 1.00 53.50 215 GLU A N 1
ATOM 1712 C CA . GLU A 1 215 ? -0.218 -20.555 4.308 1.00 53.50 215 GLU A CA 1
ATOM 1713 C C . GLU A 1 215 ? 0.766 -20.854 5.449 1.00 53.50 215 GLU A C 1
ATOM 1715 O O . GLU A 1 215 ? 1.270 -21.971 5.538 1.00 53.50 215 GLU A O 1
ATOM 1720 N N . ALA A 1 216 ? 1.029 -19.899 6.348 1.00 49.66 216 ALA A N 1
ATOM 1721 C CA . ALA A 1 216 ? 1.874 -20.131 7.523 1.00 49.66 216 ALA A CA 1
ATOM 1722 C C . ALA A 1 216 ? 1.194 -21.047 8.557 1.00 49.66 216 ALA A C 1
ATOM 1724 O O . ALA A 1 216 ? 1.884 -21.647 9.378 1.00 49.66 216 ALA A O 1
ATOM 1725 N N . ASN A 1 217 ? -0.135 -21.201 8.473 1.00 44.69 217 ASN A N 1
ATOM 1726 C CA . ASN A 1 217 ? -0.911 -22.169 9.252 1.00 44.69 217 ASN A CA 1
ATOM 1727 C C . ASN A 1 217 ? -1.266 -23.444 8.463 1.00 44.69 217 ASN A C 1
ATOM 1729 O O . ASN A 1 217 ? -1.825 -24.382 9.034 1.00 44.69 217 ASN A O 1
ATOM 1733 N N . ALA A 1 218 ? -0.914 -23.533 7.176 1.00 39.69 218 ALA A N 1
ATOM 1734 C CA . ALA A 1 218 ? -0.870 -24.813 6.479 1.00 39.69 218 ALA A CA 1
ATOM 1735 C C . ALA A 1 218 ? 0.423 -25.533 6.896 1.00 39.69 218 ALA A C 1
ATOM 1737 O O . ALA A 1 218 ? 1.465 -24.889 7.018 1.00 39.69 218 ALA A O 1
ATOM 1738 N N . PRO A 1 219 ? 0.408 -26.856 7.131 1.00 42.88 219 PRO A N 1
ATOM 1739 C CA . PRO A 1 219 ? 1.502 -27.554 7.789 1.00 42.88 219 PRO A CA 1
ATOM 1740 C C . PRO A 1 219 ? 2.680 -27.728 6.820 1.00 42.88 219 PRO A C 1
ATOM 1742 O O . PRO A 1 219 ? 2.901 -28.796 6.249 1.00 42.88 219 PRO A O 1
ATOM 1745 N N . SER A 1 220 ? 3.431 -26.648 6.603 1.00 53.53 220 SER A N 1
ATOM 1746 C CA . SER A 1 220 ? 4.633 -26.588 5.768 1.00 53.53 220 SER A CA 1
ATOM 1747 C C . SER A 1 220 ? 5.656 -27.605 6.258 1.00 53.53 220 SER A C 1
ATOM 1749 O O . SER A 1 220 ? 6.304 -28.262 5.447 1.00 53.53 220 SER A O 1
ATOM 1751 N N . ASP A 1 221 ? 5.755 -27.791 7.573 1.00 52.03 221 ASP A N 1
ATOM 1752 C CA . ASP A 1 221 ? 6.752 -28.680 8.154 1.00 52.03 221 ASP A CA 1
ATOM 1753 C C . ASP A 1 221 ? 6.331 -30.146 8.076 1.00 52.03 221 ASP A C 1
ATOM 1755 O O . ASP A 1 221 ? 7.168 -30.969 7.716 1.00 52.03 221 ASP A O 1
ATOM 1759 N N . LEU A 1 222 ? 5.042 -30.481 8.244 1.00 51.97 222 LEU A N 1
ATOM 1760 C CA . LEU A 1 222 ? 4.570 -31.844 7.963 1.00 51.97 222 LEU A CA 1
ATOM 1761 C C . LEU A 1 222 ? 4.634 -32.142 6.464 1.00 51.97 222 LEU A C 1
ATOM 1763 O O . LEU A 1 222 ? 5.126 -33.195 6.097 1.00 51.97 222 LEU A O 1
ATOM 1767 N N . LYS A 1 223 ? 4.249 -31.232 5.558 1.00 48.28 223 LYS A N 1
ATOM 1768 C CA . LYS A 1 223 ? 4.404 -31.480 4.110 1.00 48.28 223 LYS A CA 1
ATOM 1769 C C . LYS A 1 223 ? 5.871 -31.651 3.706 1.00 48.28 223 LYS A C 1
ATOM 1771 O O . LYS A 1 223 ? 6.168 -32.545 2.919 1.00 48.28 223 LYS A O 1
ATOM 1776 N N . LYS A 1 224 ? 6.799 -30.868 4.271 1.00 58.34 224 LYS A N 1
ATOM 1777 C CA . LYS A 1 224 ? 8.249 -31.044 4.064 1.00 58.34 224 LYS A CA 1
ATOM 1778 C C . LYS A 1 224 ? 8.760 -32.358 4.663 1.00 58.34 224 LYS A C 1
ATOM 1780 O O . LYS A 1 224 ? 9.573 -33.021 4.026 1.00 58.34 224 LYS A O 1
ATOM 1785 N N . GLN A 1 225 ? 8.281 -32.763 5.841 1.00 62.41 225 GLN A N 1
ATOM 1786 C CA . GLN A 1 225 ? 8.629 -34.043 6.472 1.00 62.41 225 GLN A CA 1
ATOM 1787 C C . GLN A 1 225 ? 8.061 -35.238 5.696 1.00 62.41 225 GLN A C 1
ATOM 1789 O O . GLN A 1 225 ? 8.790 -36.183 5.426 1.00 62.41 225 GLN A O 1
ATOM 1794 N N . HIS A 1 226 ? 6.806 -35.172 5.253 1.00 63.66 226 HIS A N 1
ATOM 1795 C CA . HIS A 1 226 ? 6.158 -36.195 4.435 1.00 63.66 226 HIS A CA 1
ATOM 1796 C C . HIS A 1 226 ? 6.801 -36.301 3.047 1.00 63.66 226 HIS A C 1
ATOM 1798 O O . HIS A 1 226 ? 7.000 -37.410 2.560 1.00 63.66 226 HIS A O 1
ATOM 1804 N N . ALA A 1 227 ? 7.192 -35.182 2.427 1.00 62.22 227 ALA A N 1
ATOM 1805 C CA . ALA A 1 227 ? 7.937 -35.193 1.168 1.00 62.22 227 ALA A CA 1
ATOM 1806 C C . ALA A 1 227 ? 9.340 -35.803 1.333 1.00 62.22 227 ALA A C 1
ATOM 1808 O O . ALA A 1 227 ? 9.764 -36.591 0.490 1.00 62.22 227 ALA A O 1
ATOM 1809 N N . ARG A 1 228 ? 10.039 -35.501 2.439 1.00 73.00 228 ARG A N 1
ATOM 1810 C CA . ARG A 1 228 ? 11.329 -36.129 2.778 1.00 73.00 228 ARG A CA 1
ATOM 1811 C C . ARG A 1 228 ? 11.183 -37.632 3.022 1.00 73.00 228 ARG A C 1
ATOM 1813 O O . ARG A 1 228 ? 11.914 -38.403 2.413 1.00 73.00 228 ARG A O 1
ATOM 1820 N N . ALA A 1 229 ? 10.197 -38.044 3.817 1.00 74.25 229 ALA A N 1
ATOM 1821 C CA . ALA A 1 229 ? 9.922 -39.452 4.099 1.00 74.25 229 ALA A CA 1
ATOM 1822 C C . ALA A 1 229 ? 9.508 -40.233 2.838 1.00 74.25 229 ALA A C 1
ATOM 1824 O O . ALA A 1 229 ? 9.931 -41.370 2.640 1.00 74.25 229 ALA A O 1
ATOM 1825 N N . ALA A 1 230 ? 8.721 -39.623 1.944 1.00 72.81 230 ALA A N 1
ATOM 1826 C CA . ALA A 1 230 ? 8.341 -40.235 0.672 1.00 72.81 230 ALA A CA 1
ATOM 1827 C C . ALA A 1 230 ? 9.548 -40.427 -0.261 1.00 72.81 230 ALA A C 1
ATOM 1829 O O . ALA A 1 230 ? 9.670 -41.478 -0.893 1.00 72.81 230 ALA A O 1
ATOM 1830 N N . LEU A 1 231 ? 10.458 -39.448 -0.313 1.00 72.50 231 LEU A N 1
ATOM 1831 C CA . LEU A 1 231 ? 11.692 -39.541 -1.094 1.00 72.50 231 LEU A CA 1
ATOM 1832 C C . LEU A 1 231 ? 12.631 -40.620 -0.533 1.00 72.50 231 LEU A C 1
ATOM 1834 O O . LEU A 1 231 ? 13.158 -41.431 -1.288 1.00 72.50 231 LEU A O 1
ATOM 1838 N N . GLU A 1 232 ? 12.789 -40.688 0.787 1.00 78.25 232 GLU A N 1
ATOM 1839 C CA . GLU A 1 232 ? 13.620 -41.689 1.467 1.00 78.25 232 GLU A CA 1
ATOM 1840 C C . GLU A 1 232 ? 13.077 -43.118 1.284 1.00 78.25 232 GLU A C 1
ATOM 1842 O O . GLU A 1 232 ? 13.834 -44.059 1.020 1.00 78.25 232 GLU A O 1
ATOM 1847 N N . ALA A 1 233 ? 11.749 -43.280 1.294 1.00 76.00 233 ALA A N 1
ATOM 1848 C CA . ALA A 1 233 ? 11.091 -44.544 0.974 1.00 76.00 233 ALA A CA 1
ATOM 1849 C C . ALA A 1 233 ? 11.250 -44.936 -0.507 1.00 76.00 233 ALA A C 1
ATOM 1851 O O . ALA A 1 233 ? 11.401 -46.120 -0.817 1.00 76.00 233 ALA A O 1
ATOM 1852 N N . GLN A 1 234 ? 11.235 -43.973 -1.437 1.00 72.06 234 GLN A N 1
ATOM 1853 C CA . GLN A 1 234 ? 11.507 -44.231 -2.856 1.00 72.06 234 GLN A CA 1
ATOM 1854 C C . GLN A 1 234 ? 12.965 -44.631 -3.096 1.00 72.06 234 GLN A C 1
ATOM 1856 O O . GLN A 1 234 ? 13.211 -45.595 -3.822 1.00 72.06 234 GLN A O 1
ATOM 1861 N N . ILE A 1 235 ? 13.916 -43.949 -2.454 1.00 72.81 235 ILE A N 1
ATOM 1862 C CA . ILE A 1 235 ? 15.345 -44.282 -2.509 1.00 72.81 235 ILE A CA 1
ATOM 1863 C C . ILE A 1 235 ? 15.578 -45.692 -1.953 1.00 72.81 235 ILE A C 1
ATOM 1865 O O . ILE A 1 235 ? 16.222 -46.501 -2.616 1.00 72.81 235 ILE A O 1
ATOM 1869 N N . SER A 1 236 ? 14.978 -46.033 -0.808 1.00 75.69 236 SER A N 1
ATOM 1870 C CA . SER A 1 236 ? 15.089 -47.375 -0.216 1.00 75.69 236 SER A CA 1
ATOM 1871 C C . SER A 1 236 ? 14.479 -48.466 -1.102 1.00 75.69 236 SER A C 1
ATOM 1873 O O . SER A 1 236 ? 15.071 -49.530 -1.267 1.00 75.69 236 SER A O 1
ATOM 1875 N N . LYS A 1 237 ? 13.330 -48.208 -1.746 1.00 68.88 237 LYS A N 1
ATOM 1876 C CA . LYS A 1 237 ? 12.724 -49.147 -2.711 1.00 68.88 237 LYS A CA 1
ATOM 1877 C C . LYS A 1 237 ? 13.582 -49.340 -3.964 1.00 68.88 237 LYS A C 1
ATOM 1879 O O . LYS A 1 237 ? 13.653 -50.451 -4.484 1.00 68.88 237 LYS A O 1
ATOM 1884 N N . HIS A 1 238 ? 14.230 -48.284 -4.455 1.00 62.25 238 HIS A N 1
ATOM 1885 C CA . HIS A 1 238 ? 15.151 -48.375 -5.590 1.00 62.25 238 HIS A CA 1
ATOM 1886 C C . HIS A 1 238 ? 16.474 -49.063 -5.230 1.00 62.25 238 HIS A C 1
ATOM 1888 O O . HIS A 1 238 ? 17.013 -49.785 -6.067 1.00 62.25 238 HIS A O 1
ATOM 1894 N N . ALA A 1 239 ? 16.969 -48.886 -4.003 1.00 67.25 239 ALA A N 1
ATOM 1895 C CA . ALA A 1 239 ? 18.127 -49.609 -3.486 1.00 67.25 239 ALA A CA 1
ATOM 1896 C C . ALA A 1 239 ? 17.825 -51.111 -3.337 1.00 67.25 239 ALA A C 1
ATOM 1898 O O . ALA A 1 239 ? 18.545 -51.931 -3.893 1.00 67.25 239 ALA A O 1
ATOM 1899 N N . ALA A 1 240 ? 16.687 -51.472 -2.734 1.00 60.84 240 ALA A N 1
ATOM 1900 C CA . ALA A 1 240 ? 16.270 -52.869 -2.583 1.00 60.84 240 ALA A CA 1
ATOM 1901 C C . ALA A 1 240 ? 16.018 -53.586 -3.925 1.00 60.84 240 ALA A C 1
ATOM 1903 O O . ALA A 1 240 ? 16.240 -54.788 -4.035 1.00 60.84 240 ALA A O 1
ATOM 1904 N N . ARG A 1 241 ? 15.583 -52.860 -4.968 1.00 55.22 241 ARG A N 1
ATOM 1905 C CA . ARG A 1 241 ? 15.480 -53.403 -6.337 1.00 55.22 241 ARG A CA 1
ATOM 1906 C C . ARG A 1 241 ? 16.837 -53.600 -7.015 1.00 55.22 241 ARG A C 1
ATOM 1908 O O . ARG A 1 241 ? 16.956 -54.478 -7.860 1.00 55.22 241 ARG A O 1
ATOM 1915 N N . ARG A 1 242 ? 17.853 -52.804 -6.666 1.00 52.09 242 ARG A N 1
ATOM 1916 C CA . ARG A 1 242 ? 19.217 -52.969 -7.196 1.00 52.09 242 ARG A CA 1
ATOM 1917 C C . ARG A 1 242 ? 19.924 -54.201 -6.638 1.00 52.09 242 ARG A C 1
ATOM 1919 O O . ARG A 1 242 ? 20.733 -54.775 -7.356 1.00 52.09 242 ARG A O 1
ATOM 1926 N N . ASP A 1 243 ? 19.586 -54.618 -5.422 1.00 52.97 243 ASP A N 1
ATOM 1927 C CA . ASP A 1 243 ? 20.216 -55.778 -4.784 1.00 52.97 243 ASP A CA 1
ATOM 1928 C C . ASP A 1 243 ? 19.650 -57.131 -5.258 1.00 52.97 243 ASP A C 1
ATOM 1930 O O . ASP A 1 243 ? 20.264 -58.163 -5.004 1.00 52.97 243 ASP A O 1
ATOM 1934 N N . TYR A 1 244 ? 18.521 -57.146 -5.984 1.00 54.06 244 TYR A N 1
ATOM 1935 C CA . TYR A 1 244 ? 17.882 -58.384 -6.463 1.00 54.06 244 TYR A CA 1
ATOM 1936 C C . TYR A 1 244 ? 17.978 -58.645 -7.979 1.00 54.06 244 TYR A C 1
ATOM 1938 O O . TYR A 1 244 ? 17.750 -59.780 -8.384 1.00 54.06 244 TYR A O 1
ATOM 1946 N N . ASP A 1 245 ? 18.370 -57.669 -8.810 1.00 53.75 245 ASP A N 1
ATOM 1947 C CA . ASP A 1 245 ? 18.386 -57.810 -10.283 1.00 53.75 245 ASP A CA 1
ATOM 1948 C C . ASP A 1 245 ? 19.754 -57.493 -10.922 1.00 53.75 245 ASP A C 1
ATOM 1950 O O . ASP A 1 245 ? 19.882 -56.659 -11.822 1.00 53.75 245 ASP A O 1
ATOM 1954 N N . ALA A 1 246 ? 20.801 -58.200 -10.498 1.00 46.91 246 ALA A N 1
ATOM 1955 C CA . ALA A 1 246 ? 22.029 -58.304 -11.286 1.00 46.91 246 ALA A CA 1
ATOM 1956 C C . ALA A 1 246 ? 22.498 -59.767 -11.371 1.00 46.91 246 ALA A C 1
ATOM 1958 O O . ALA A 1 246 ? 23.245 -60.226 -10.506 1.00 46.91 246 ALA A O 1
ATOM 1959 N N . PRO A 1 247 ? 22.115 -60.520 -12.421 1.00 56.62 247 PRO A N 1
ATOM 1960 C CA . PRO A 1 247 ? 22.874 -61.703 -12.804 1.00 56.62 247 PRO A CA 1
ATOM 1961 C C . PRO A 1 247 ? 24.298 -61.259 -13.188 1.00 56.62 247 PRO A C 1
ATOM 1963 O O . PRO A 1 247 ? 24.447 -60.208 -13.824 1.00 56.62 247 PRO A O 1
ATOM 1966 N N . PRO A 1 248 ? 25.356 -62.016 -12.850 1.00 50.12 248 PRO A N 1
ATOM 1967 C CA . PRO A 1 248 ? 26.713 -61.646 -13.230 1.00 50.12 248 PRO A CA 1
ATOM 1968 C C . PRO A 1 248 ? 26.813 -61.554 -14.757 1.00 50.12 248 PRO A C 1
ATOM 1970 O O . PRO A 1 248 ? 26.531 -62.521 -15.464 1.00 50.12 248 PRO A O 1
ATOM 1973 N N . LEU A 1 249 ? 27.210 -60.390 -15.276 1.00 48.81 249 LEU A N 1
ATOM 1974 C CA . LEU A 1 249 ? 27.532 -60.210 -16.690 1.00 48.81 249 LEU A CA 1
ATOM 1975 C C . LEU A 1 249 ? 28.773 -61.049 -17.042 1.00 48.81 249 LEU A C 1
ATOM 1977 O O . LEU A 1 249 ? 29.901 -60.555 -16.979 1.00 48.81 249 LEU A O 1
ATOM 1981 N N . GLU A 1 250 ? 28.581 -62.303 -17.454 1.00 52.31 250 GLU A N 1
ATOM 1982 C CA . GLU A 1 250 ? 29.587 -63.009 -18.245 1.00 52.31 250 GLU A CA 1
ATOM 1983 C C . GLU A 1 250 ? 29.665 -62.349 -19.626 1.00 52.31 250 GLU A C 1
ATOM 1985 O O . GLU A 1 250 ? 28.764 -62.449 -20.461 1.00 52.31 250 GLU A O 1
ATOM 1990 N N . LYS A 1 251 ? 30.765 -61.638 -19.874 1.00 55.00 251 LYS A N 1
ATOM 1991 C CA . LYS A 1 251 ? 31.064 -61.031 -21.172 1.00 55.00 251 LYS A CA 1
ATOM 1992 C C . LYS A 1 251 ? 31.410 -62.134 -22.176 1.00 55.00 251 LYS A C 1
ATOM 1994 O O . LYS A 1 251 ? 32.576 -62.472 -22.332 1.00 55.00 251 LYS A O 1
ATOM 1999 N N . THR A 1 252 ? 30.411 -62.687 -22.860 1.00 51.81 252 THR A N 1
ATOM 2000 C CA . THR A 1 252 ? 30.625 -63.564 -24.024 1.00 51.81 252 THR A CA 1
ATOM 2001 C C . THR A 1 252 ? 30.072 -62.875 -25.265 1.00 51.81 252 THR A C 1
ATOM 2003 O O . THR A 1 252 ? 28.860 -62.755 -25.435 1.00 51.81 252 THR A O 1
ATOM 2006 N N . THR A 1 253 ? 30.950 -62.372 -26.131 1.00 54.25 253 THR A N 1
ATOM 2007 C CA . THR A 1 253 ? 30.556 -61.794 -27.420 1.00 54.25 253 THR A CA 1
ATOM 2008 C C . THR A 1 253 ? 30.341 -62.921 -28.434 1.00 54.25 253 THR A C 1
ATOM 2010 O O . THR A 1 253 ? 31.220 -63.739 -28.690 1.00 54.25 253 THR A O 1
ATOM 2013 N N . MET A 1 254 ? 29.136 -62.989 -29.000 1.00 52.44 254 MET A N 1
ATOM 2014 C CA . MET A 1 254 ? 28.757 -63.975 -30.017 1.00 52.44 254 MET A CA 1
ATOM 2015 C C . MET A 1 254 ? 28.881 -63.342 -31.405 1.00 52.44 254 MET A C 1
ATOM 2017 O O . MET A 1 254 ? 28.309 -62.278 -31.652 1.00 52.44 254 MET A O 1
ATOM 2021 N N . ARG A 1 255 ? 29.590 -63.997 -32.330 1.00 58.28 255 ARG A N 1
ATOM 2022 C CA . ARG A 1 255 ? 29.570 -63.662 -33.763 1.00 58.28 255 ARG A CA 1
ATOM 2023 C C . ARG A 1 255 ? 28.974 -64.831 -34.545 1.00 58.28 255 ARG A C 1
ATOM 2025 O O . ARG A 1 255 ? 29.148 -65.985 -34.165 1.00 58.28 255 ARG A O 1
ATOM 2032 N N . HIS A 1 256 ? 28.259 -64.515 -35.619 1.00 62.47 256 HIS A N 1
ATOM 2033 C CA . HIS A 1 256 ? 27.727 -65.512 -36.546 1.00 62.47 256 HIS A CA 1
ATOM 2034 C C . HIS A 1 256 ? 28.731 -65.726 -37.682 1.00 62.47 256 HIS A C 1
ATOM 2036 O O . HIS A 1 256 ? 29.381 -64.768 -38.111 1.00 62.47 256 HIS A O 1
ATOM 2042 N N . ASP A 1 257 ? 28.885 -66.966 -38.138 1.00 65.19 257 ASP A N 1
ATOM 2043 C CA . ASP A 1 257 ? 29.672 -67.275 -39.332 1.00 65.19 257 ASP A CA 1
ATOM 2044 C C . ASP A 1 257 ? 28.964 -66.816 -40.620 1.00 65.19 257 ASP A C 1
ATOM 2046 O O . ASP A 1 257 ? 27.843 -66.300 -40.600 1.00 65.19 257 ASP A O 1
ATOM 2050 N N . ALA A 1 258 ? 29.627 -66.989 -41.764 1.00 62.72 258 ALA A N 1
ATOM 2051 C CA . ALA A 1 258 ? 29.101 -66.578 -43.066 1.00 62.72 258 ALA A CA 1
ATOM 2052 C C . ALA A 1 258 ? 27.826 -67.343 -43.493 1.00 62.72 258 ALA A C 1
ATOM 2054 O O . ALA A 1 258 ? 27.186 -66.956 -44.467 1.00 62.72 258 ALA A O 1
ATOM 2055 N N . GLN A 1 259 ? 27.439 -68.400 -42.771 1.00 62.59 259 GLN A N 1
ATOM 2056 C CA . GLN A 1 259 ? 26.206 -69.162 -42.973 1.00 62.59 259 GLN A CA 1
ATOM 2057 C C . GLN A 1 259 ? 25.161 -68.891 -41.874 1.00 62.59 259 GLN A C 1
ATOM 2059 O O . GLN A 1 259 ? 24.123 -69.553 -41.832 1.00 62.59 259 GLN A O 1
ATOM 2064 N N . GLY A 1 260 ? 25.402 -67.905 -41.005 1.00 56.59 260 GLY A N 1
ATOM 2065 C CA . GLY A 1 260 ? 24.447 -67.439 -40.006 1.00 56.59 260 GLY A CA 1
ATOM 2066 C C . GLY A 1 260 ? 24.337 -68.318 -38.760 1.00 56.59 260 GLY A C 1
ATOM 2067 O O . GLY A 1 260 ? 23.351 -68.191 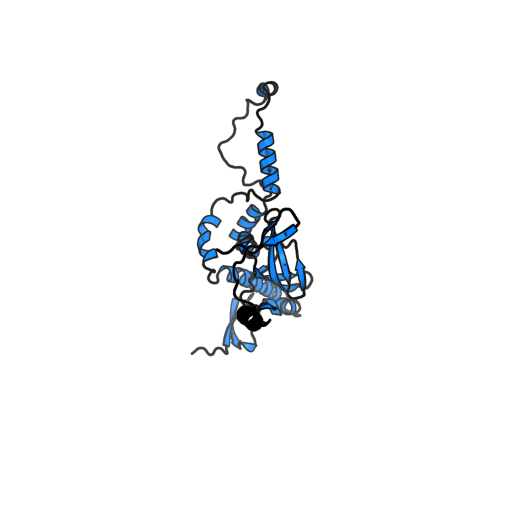-38.035 1.00 56.59 260 GLY A O 1
ATOM 2068 N N . ARG A 1 261 ? 25.305 -69.197 -38.467 1.00 61.53 261 ARG A N 1
ATOM 2069 C CA . ARG A 1 261 ? 25.319 -69.982 -37.220 1.00 61.53 261 ARG A CA 1
ATOM 2070 C C . ARG A 1 261 ? 26.176 -69.293 -36.153 1.00 61.53 261 ARG A C 1
ATOM 2072 O O . ARG A 1 261 ? 27.264 -68.809 -36.464 1.00 61.53 261 ARG A O 1
ATOM 2079 N N . PRO A 1 262 ? 25.710 -69.215 -34.894 1.00 61.31 262 PRO A N 1
ATOM 2080 C CA . PRO A 1 262 ? 26.452 -68.543 -33.835 1.00 61.31 262 PRO A CA 1
ATOM 2081 C C . PRO A 1 262 ? 27.642 -69.385 -33.356 1.00 61.31 262 PRO A C 1
ATOM 2083 O O . PRO A 1 262 ? 27.472 -70.547 -32.986 1.00 61.31 262 PRO A O 1
ATOM 2086 N N . ILE A 1 263 ? 28.834 -68.784 -33.299 1.00 65.06 263 ILE A N 1
ATOM 2087 C CA . ILE A 1 263 ? 30.056 -69.421 -32.789 1.00 65.06 263 ILE A CA 1
ATOM 2088 C C . ILE A 1 263 ? 30.577 -68.631 -31.580 1.00 65.06 263 ILE A C 1
ATOM 2090 O O . ILE A 1 263 ? 30.677 -67.401 -31.614 1.00 65.06 263 ILE A O 1
ATOM 2094 N N . LYS A 1 264 ? 30.917 -69.349 -30.500 1.00 59.41 264 LYS A N 1
ATOM 2095 C CA . LYS A 1 264 ? 31.525 -68.780 -29.289 1.00 59.41 264 LYS A CA 1
ATOM 2096 C C . LYS A 1 264 ? 33.023 -68.571 -29.508 1.00 59.41 264 LYS A C 1
ATOM 2098 O O . LYS A 1 264 ? 33.744 -69.532 -29.766 1.00 59.41 264 LYS A O 1
ATOM 2103 N N . LEU A 1 265 ? 33.491 -67.335 -29.371 1.00 54.75 265 LEU A N 1
ATOM 2104 C CA . LEU A 1 265 ? 34.920 -67.031 -29.310 1.00 54.75 265 LEU A CA 1
ATOM 2105 C C . LEU A 1 265 ? 35.349 -67.035 -27.843 1.00 54.75 265 LEU A C 1
ATOM 2107 O O . LEU A 1 265 ? 34.729 -66.368 -27.016 1.00 54.75 265 LEU A O 1
ATOM 2111 N N . HIS A 1 266 ? 36.382 -67.806 -27.506 1.00 49.53 266 HIS A N 1
ATOM 2112 C CA . HIS A 1 266 ? 36.952 -67.760 -26.165 1.00 49.53 266 HIS A CA 1
ATOM 2113 C C . HIS A 1 266 ? 38.072 -66.718 -26.077 1.00 49.53 266 HIS A C 1
ATOM 2115 O O . HIS A 1 266 ? 39.085 -66.836 -26.765 1.00 49.53 266 HIS A O 1
ATOM 2121 N N . LYS A 1 267 ? 37.843 -65.809 -25.117 1.00 47.28 267 LYS A N 1
ATOM 2122 C CA . LYS A 1 267 ? 38.633 -64.681 -24.593 1.00 47.28 267 LYS A CA 1
ATOM 2123 C C . LYS A 1 267 ? 38.554 -63.366 -25.360 1.00 47.28 267 LYS A C 1
ATOM 2125 O O . LYS A 1 267 ? 39.178 -63.240 -26.430 1.00 47.28 267 LYS A O 1
#

Radius of gyration: 32.73 Å; chains: 1; bounding box: 62×99×84 Å

Organism: NCBI:txid1486918

Secondary structure (DSSP, 8-state):
---TTEEEEEETTTTEEEEEEGGG---HHHHHHHHHH---TTTHHHHHHHHHHHHHHHHHHHHHSPP-HHHHTTHHHHHSPPPP-SSSHHHHHHHHHHHHHTS---GGGTTSSTT-PPPP----GGG---HHHHHHHHHHTT-HHHHHHTTGGGGTT-EEEEEETTTTEEEEEEEEEEETTTTEEEEEETTS-EEEEE-TTTS-EEE-TTS--GGGGS-HHHHHHHHHHHHHHHHHHHHHHHTT---------EEE-TTS-EEEPP-